Protein AF-A0A498NES7-F1 (afdb_monomer_lite)

pLDDT: mean 73.29, std 22.94, range [28.0, 98.56]

Organism: Labeo rohita (NCBI:txid84645)

Structure (mmCIF, N/CA/C/O backbone):
data_AF-A0A498NES7-F1
#
_entry.id   AF-A0A498NES7-F1
#
loop_
_atom_site.group_PDB
_atom_site.id
_atom_site.type_symbol
_atom_site.label_atom_id
_atom_site.label_alt_id
_atom_site.label_comp_id
_atom_site.label_asym_id
_atom_site.label_entity_id
_atom_site.label_seq_id
_atom_site.pdbx_PDB_ins_code
_atom_site.Cartn_x
_atom_site.Cartn_y
_atom_site.Cartn_z
_atom_site.occupancy
_atom_site.B_iso_or_equiv
_atom_site.auth_seq_id
_atom_site.auth_comp_id
_atom_site.auth_asym_id
_atom_site.auth_atom_id
_atom_site.pdbx_PDB_model_num
ATOM 1 N N . MET A 1 1 ? -24.702 0.382 1.487 1.00 32.00 1 MET A N 1
ATOM 2 C CA . MET A 1 1 ? -23.897 0.012 2.679 1.00 32.00 1 MET A CA 1
ATOM 3 C C . MET A 1 1 ? -24.459 -1.210 3.419 1.00 32.00 1 MET A C 1
ATOM 5 O O . MET A 1 1 ? -23.684 -2.108 3.717 1.00 32.00 1 MET A O 1
ATOM 9 N N . PHE A 1 2 ? -25.780 -1.320 3.630 1.00 28.91 2 PHE A N 1
ATOM 10 C CA . PHE A 1 2 ? -26.424 -2.508 4.233 1.00 28.91 2 PHE A CA 1
ATOM 11 C C . PHE A 1 2 ? -26.312 -3.808 3.406 1.00 28.91 2 PHE A C 1
ATOM 13 O O . PHE A 1 2 ? -26.322 -4.909 3.952 1.00 28.91 2 PHE A O 1
ATOM 20 N N . THR A 1 3 ? -26.137 -3.694 2.090 1.00 32.78 3 THR A N 1
ATOM 21 C CA . THR A 1 3 ? -26.134 -4.820 1.140 1.00 32.78 3 THR A CA 1
ATOM 22 C C . THR A 1 3 ? -24.869 -5.685 1.194 1.00 32.78 3 THR A C 1
ATOM 24 O O . THR A 1 3 ? -24.920 -6.885 0.928 1.00 32.78 3 THR A O 1
ATOM 27 N N . GLY A 1 4 ? -23.734 -5.117 1.614 1.00 37.03 4 GLY A N 1
ATOM 28 C CA . GLY A 1 4 ? -22.455 -5.831 1.667 1.00 37.03 4 GLY A CA 1
ATOM 29 C C . GLY A 1 4 ? -22.363 -6.893 2.768 1.00 37.03 4 GLY A C 1
ATOM 30 O O . GLY A 1 4 ? -21.547 -7.801 2.656 1.00 37.03 4 GLY A O 1
ATOM 31 N N . ILE A 1 5 ? -23.194 -6.805 3.813 1.00 41.31 5 ILE A N 1
ATOM 32 C CA . ILE A 1 5 ? -23.086 -7.667 5.003 1.00 41.31 5 ILE A CA 1
ATOM 33 C C . ILE A 1 5 ? -24.005 -8.899 4.915 1.00 41.31 5 ILE A C 1
ATOM 35 O O . ILE A 1 5 ? -23.707 -9.938 5.504 1.00 41.31 5 ILE A O 1
ATOM 39 N N . VAL A 1 6 ? -25.107 -8.823 4.160 1.00 36.66 6 VAL A N 1
ATOM 40 C CA . VAL A 1 6 ? -26.089 -9.922 4.076 1.00 36.66 6 VAL A CA 1
ATOM 41 C C . VAL A 1 6 ? -25.830 -10.842 2.877 1.00 36.66 6 VAL A C 1
ATOM 43 O O . VAL A 1 6 ? -26.017 -12.055 2.984 1.00 36.66 6 VAL A O 1
ATOM 46 N N . GLN A 1 7 ? -25.338 -10.301 1.757 1.00 40.88 7 GLN A N 1
ATOM 47 C CA . GLN A 1 7 ? -25.272 -11.038 0.485 1.00 40.88 7 GLN A CA 1
ATOM 48 C C . GLN A 1 7 ? -23.860 -11.394 0.012 1.00 40.88 7 GLN A C 1
ATOM 50 O O . GLN A 1 7 ? -23.705 -12.146 -0.949 1.00 40.88 7 GLN A O 1
ATOM 55 N N . ASN A 1 8 ? -22.816 -10.909 0.687 1.00 37.78 8 ASN A N 1
ATOM 56 C CA . ASN A 1 8 ? -21.448 -11.145 0.247 1.00 37.78 8 ASN A CA 1
ATOM 57 C C . ASN A 1 8 ? -20.869 -12.417 0.885 1.00 37.78 8 ASN A C 1
ATOM 59 O O . ASN A 1 8 ? -20.613 -12.476 2.085 1.00 37.78 8 ASN A O 1
ATOM 63 N N . THR A 1 9 ? -20.620 -13.446 0.074 1.00 40.38 9 THR A N 1
ATOM 64 C CA . THR A 1 9 ? -19.974 -14.706 0.488 1.00 40.38 9 THR A CA 1
ATOM 65 C C . THR A 1 9 ? -18.507 -14.541 0.908 1.00 40.38 9 THR A C 1
ATOM 67 O O . THR A 1 9 ? -17.928 -15.492 1.424 1.00 40.38 9 THR A O 1
ATOM 70 N N . ASN A 1 10 ? -17.920 -13.348 0.741 1.00 39.06 10 ASN A N 1
ATOM 71 C CA . ASN A 1 10 ? -16.512 -13.061 1.035 1.00 39.06 10 ASN A CA 1
ATOM 72 C C . ASN A 1 10 ? -16.279 -12.014 2.144 1.00 39.06 10 ASN A C 1
ATOM 74 O O . ASN A 1 10 ? -15.163 -11.522 2.278 1.00 39.06 10 ASN A O 1
ATOM 78 N N . ILE A 1 11 ? -17.284 -11.681 2.965 1.00 40.97 11 ILE A N 1
ATOM 79 C CA . ILE A 1 11 ? -17.125 -10.754 4.102 1.00 40.97 11 ILE A CA 1
ATOM 80 C C . ILE A 1 11 ? -17.651 -11.423 5.377 1.00 40.97 11 ILE A C 1
ATOM 82 O O . ILE A 1 11 ? -18.822 -11.311 5.715 1.00 40.97 11 ILE A O 1
ATOM 86 N N . GLY A 1 12 ? -16.775 -12.122 6.103 1.00 53.09 12 GLY A N 1
ATOM 87 C CA . GLY A 1 12 ? -17.053 -12.592 7.466 1.00 53.09 12 GLY A CA 1
ATOM 88 C C . GLY A 1 12 ? -18.311 -13.464 7.655 1.00 53.09 12 GLY A C 1
ATOM 89 O O . GLY A 1 12 ? -18.882 -14.023 6.724 1.00 53.09 12 GLY A O 1
ATOM 90 N N . LYS A 1 13 ? -18.706 -13.655 8.920 1.00 50.78 13 LYS A N 1
ATOM 91 C CA . LYS A 1 13 ? -19.869 -14.469 9.311 1.00 50.78 13 LYS A CA 1
ATOM 92 C C . LYS A 1 13 ? -21.159 -13.701 8.983 1.00 50.78 13 LYS A C 1
ATOM 94 O O . LYS A 1 13 ? -21.309 -12.580 9.460 1.00 50.78 13 LYS A O 1
ATOM 99 N N . LYS A 1 14 ? -22.084 -14.315 8.230 1.00 59.56 14 LYS A N 1
ATOM 100 C CA . LYS A 1 14 ? -23.408 -13.743 7.907 1.00 59.56 14 LYS A CA 1
ATOM 101 C C . LYS A 1 14 ? -24.109 -13.235 9.176 1.00 59.56 14 LYS A C 1
ATOM 103 O O . LYS A 1 14 ? -24.162 -13.957 10.175 1.00 59.56 14 LYS A O 1
ATOM 108 N N . MET A 1 15 ? -24.631 -12.009 9.122 1.00 70.81 15 MET A N 1
ATOM 109 C CA . MET A 1 15 ? -25.413 -11.397 10.203 1.00 70.81 15 MET A CA 1
ATOM 110 C C . MET A 1 15 ? -26.683 -12.218 10.460 1.00 70.81 15 MET A C 1
ATOM 112 O O . MET A 1 15 ? -27.320 -12.648 9.504 1.00 70.81 15 MET A O 1
ATOM 116 N N . SER A 1 16 ? -27.051 -12.455 11.723 1.00 81.19 16 SER A N 1
ATOM 117 C CA . SER A 1 16 ? -28.321 -13.113 12.069 1.00 81.19 16 SER A CA 1
ATOM 118 C C . SER A 1 16 ? -29.498 -12.130 12.057 1.00 81.19 16 SER A C 1
ATOM 120 O O . SER A 1 16 ? -29.305 -10.928 12.218 1.00 81.19 16 SER A O 1
ATOM 122 N N . CYS A 1 17 ? -30.734 -12.631 11.952 1.00 80.81 17 CYS A N 1
ATOM 123 C CA . CYS A 1 17 ? -31.939 -11.791 12.011 1.00 80.81 17 CYS A CA 1
ATOM 124 C C . CYS A 1 17 ? -32.012 -10.968 13.308 1.00 80.81 17 CYS A C 1
ATOM 126 O O . CYS A 1 17 ? -32.397 -9.804 13.293 1.00 80.81 17 CYS A O 1
ATOM 128 N N . GLN A 1 18 ? -31.594 -11.558 14.432 1.00 79.81 18 GLN A N 1
ATOM 129 C CA . GLN A 1 18 ? -31.559 -10.875 15.726 1.00 79.81 18 GLN A CA 1
ATOM 130 C C . GLN A 1 18 ? -30.560 -9.709 15.723 1.00 79.81 18 GLN A C 1
ATOM 132 O O . GLN A 1 18 ? -30.844 -8.643 16.259 1.00 79.81 18 GLN A O 1
ATOM 137 N N . GLN A 1 19 ? -29.394 -9.910 15.101 1.00 77.44 19 GLN A N 1
ATOM 138 C CA . GLN A 1 19 ? -28.386 -8.863 14.940 1.00 77.44 19 GLN A CA 1
A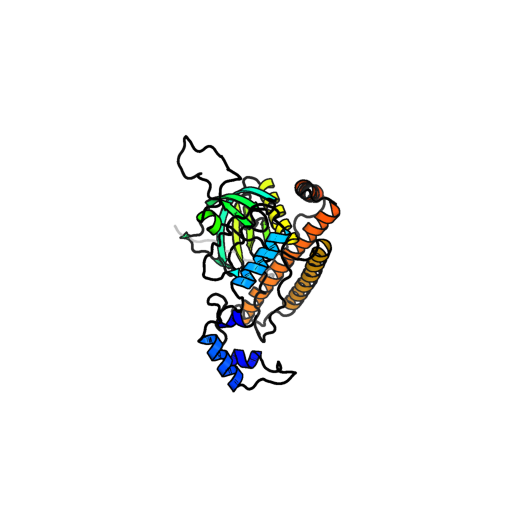TOM 139 C C . GLN A 1 19 ? -28.865 -7.774 13.981 1.00 77.44 19 GLN A C 1
ATOM 141 O O . GLN A 1 19 ? -28.614 -6.605 14.234 1.00 77.44 19 GLN A O 1
ATOM 146 N N . PHE A 1 20 ? -29.580 -8.143 12.917 1.00 81.81 20 PHE A N 1
ATOM 147 C CA . PHE A 1 20 ? -30.173 -7.192 11.980 1.00 81.81 20 PHE A CA 1
ATOM 148 C C . PHE A 1 20 ? -31.170 -6.258 12.668 1.00 81.81 20 PHE A C 1
ATOM 150 O O . PHE A 1 20 ? -31.085 -5.051 12.482 1.00 81.81 20 PHE A O 1
ATOM 157 N N . ILE A 1 21 ? -32.047 -6.808 13.513 1.00 82.81 21 ILE A N 1
ATOM 158 C CA . ILE A 1 21 ? -33.010 -6.025 14.294 1.00 82.81 21 ILE A CA 1
ATOM 159 C C . ILE A 1 21 ? -32.284 -5.097 15.269 1.00 82.81 21 ILE A C 1
ATOM 161 O O . ILE A 1 21 ? -32.486 -3.895 15.213 1.00 82.81 21 ILE A O 1
ATOM 165 N N . SER A 1 22 ? -31.374 -5.639 16.084 1.00 81.19 22 SER A N 1
ATOM 166 C CA . SER A 1 22 ? -30.661 -4.847 17.097 1.00 81.19 22 SER A CA 1
ATOM 167 C C . SER A 1 22 ? -29.757 -3.759 16.502 1.00 81.19 22 SER A C 1
ATOM 169 O O . SER A 1 22 ? -29.475 -2.756 17.149 1.00 81.19 22 SER A O 1
ATOM 171 N N . ASN A 1 23 ? -29.291 -3.931 15.262 1.00 76.75 23 ASN A N 1
ATOM 172 C CA . ASN A 1 23 ? -28.532 -2.899 14.557 1.00 76.75 23 ASN A CA 1
ATOM 173 C C . ASN A 1 23 ? -29.393 -1.708 14.115 1.00 76.75 23 ASN A C 1
ATOM 175 O O . ASN A 1 23 ? -28.822 -0.685 13.747 1.00 76.75 23 ASN A O 1
ATOM 179 N N . LEU A 1 24 ? -30.719 -1.860 14.104 1.00 81.06 24 LEU A N 1
ATOM 180 C CA . LEU A 1 24 ? -31.686 -0.857 13.660 1.00 81.06 24 LEU A CA 1
ATOM 181 C C . LEU A 1 24 ? -32.480 -0.234 14.817 1.00 81.06 24 LEU A C 1
ATOM 183 O O . LEU A 1 24 ? -33.375 0.575 14.567 1.00 81.06 24 LEU A O 1
ATOM 187 N N . ASP A 1 25 ? -32.137 -0.579 16.060 1.00 80.62 25 ASP A N 1
ATOM 188 C CA . ASP A 1 25 ? -32.714 0.037 17.253 1.00 80.62 25 ASP A CA 1
ATOM 189 C C . ASP A 1 25 ? -32.397 1.547 17.265 1.00 80.62 25 ASP A C 1
ATOM 191 O O . ASP A 1 25 ? -31.275 1.969 16.971 1.00 80.62 25 ASP A O 1
ATOM 195 N N . GLY A 1 26 ? -33.397 2.374 17.568 1.00 75.88 26 GLY A N 1
ATOM 196 C CA . GLY A 1 26 ? -33.284 3.836 17.638 1.00 75.88 26 GLY A CA 1
ATOM 197 C C . GLY A 1 26 ? -33.067 4.568 16.304 1.00 75.88 26 GLY A C 1
ATOM 198 O O . GLY A 1 26 ? -32.982 5.797 16.303 1.00 75.88 26 GLY A O 1
ATOM 199 N N . LEU A 1 27 ? -32.986 3.860 15.170 1.00 80.75 27 LEU A N 1
ATOM 200 C CA . LEU A 1 27 ? -32.722 4.451 13.848 1.00 80.75 27 LEU A CA 1
ATOM 201 C C . LEU A 1 27 ? -33.983 4.927 13.101 1.00 80.75 27 LEU A C 1
ATOM 203 O O . LEU A 1 27 ? -33.882 5.343 11.949 1.00 80.75 27 LEU A O 1
ATOM 207 N N . ASN A 1 28 ? -35.153 4.896 13.742 1.00 81.50 28 ASN A N 1
ATOM 208 C CA . ASN A 1 28 ? -36.408 5.439 13.217 1.00 81.50 28 ASN A CA 1
ATOM 209 C C . ASN A 1 28 ? -36.768 6.741 13.952 1.00 81.50 28 ASN A C 1
ATOM 211 O O . ASN A 1 28 ? -37.614 6.732 14.846 1.00 81.50 28 ASN A O 1
ATOM 215 N N . ASP A 1 29 ? -36.060 7.835 13.651 1.00 79.88 29 ASP A N 1
ATOM 216 C CA . ASP A 1 29 ? -36.225 9.140 14.318 1.00 79.88 29 ASP A CA 1
ATOM 217 C C . ASP A 1 29 ? -36.148 9.053 15.857 1.00 79.88 29 ASP A C 1
ATOM 219 O O . ASP A 1 29 ? -36.949 9.634 16.592 1.00 79.88 29 ASP A O 1
ATOM 223 N N . GLY A 1 30 ? -35.190 8.266 16.360 1.00 74.56 30 GLY A N 1
ATOM 224 C CA . GLY A 1 30 ? -35.005 8.018 17.792 1.00 74.56 30 GLY A CA 1
ATOM 225 C C . GLY A 1 30 ? -35.904 6.922 18.378 1.00 74.56 30 GLY A C 1
ATOM 226 O O . GLY A 1 30 ? -35.864 6.692 19.585 1.00 74.56 30 GLY A O 1
ATOM 227 N N . LYS A 1 31 ? -36.700 6.232 17.551 1.00 77.88 31 LYS A N 1
ATOM 228 C CA . LYS A 1 31 ? -37.513 5.057 17.916 1.00 77.88 31 LYS A CA 1
ATOM 229 C C . LYS A 1 31 ? -37.028 3.800 17.187 1.00 77.88 31 LYS A C 1
ATOM 231 O O . LYS A 1 31 ? -36.180 3.864 16.298 1.00 77.88 31 LYS A O 1
ATOM 236 N N . ASP A 1 32 ? -37.610 2.656 17.537 1.00 85.69 32 ASP A N 1
ATOM 237 C CA . ASP A 1 32 ? -37.355 1.379 16.867 1.00 85.69 32 ASP A CA 1
ATOM 238 C C . ASP A 1 32 ? -38.309 1.165 15.683 1.00 85.69 32 ASP A C 1
ATOM 240 O O . ASP A 1 32 ? -39.476 1.575 15.706 1.00 85.69 32 ASP A O 1
ATOM 244 N N . PHE A 1 33 ? -37.838 0.465 14.651 1.00 87.19 33 PHE A N 1
ATOM 245 C CA . PHE A 1 33 ? -38.715 -0.072 13.610 1.00 87.19 33 PHE A CA 1
ATOM 246 C C . PHE A 1 33 ? -39.485 -1.306 14.123 1.00 87.19 33 PHE A C 1
ATOM 248 O O . PHE A 1 33 ? -38.973 -2.057 14.961 1.00 87.19 33 PHE A O 1
ATOM 255 N N . PRO A 1 34 ? -40.690 -1.600 13.595 1.00 90.31 34 PRO A N 1
ATOM 256 C CA . PRO A 1 34 ? -41.424 -2.810 13.956 1.00 90.31 34 PRO A CA 1
ATOM 257 C C . PRO A 1 34 ? -40.605 -4.080 13.682 1.00 90.31 34 PRO A C 1
ATOM 259 O O . PRO A 1 34 ? -40.194 -4.343 12.550 1.00 90.31 34 PRO A O 1
ATOM 262 N N . LYS A 1 35 ? -40.400 -4.912 14.711 1.00 86.69 35 LYS A N 1
ATOM 263 C CA . LYS A 1 35 ? -39.557 -6.121 14.618 1.00 86.69 35 LYS A CA 1
ATOM 264 C C . LYS A 1 35 ? -40.017 -7.088 13.528 1.00 86.69 35 LYS A C 1
ATOM 266 O O . LYS A 1 35 ? -39.180 -7.701 12.874 1.00 86.69 35 LYS A O 1
ATOM 271 N N . GLU A 1 36 ? -41.324 -7.207 13.311 1.00 86.31 36 GLU A N 1
ATOM 272 C CA . GLU A 1 36 ? -41.876 -8.071 12.263 1.00 86.31 36 GLU A CA 1
ATOM 273 C C . GLU A 1 36 ? -41.548 -7.557 10.855 1.00 86.31 36 GLU A C 1
ATOM 275 O O . GLU A 1 36 ? -41.149 -8.346 10.001 1.00 86.31 36 GLU A O 1
ATOM 280 N N . LEU A 1 37 ? -41.576 -6.237 10.634 1.00 87.81 37 LEU A N 1
ATOM 281 C CA . LEU A 1 37 ? -41.145 -5.632 9.369 1.00 87.81 37 LEU A CA 1
ATOM 282 C C . LEU A 1 37 ? -39.659 -5.913 9.104 1.00 87.81 37 LEU A C 1
ATOM 284 O O . LEU A 1 37 ? -39.282 -6.325 8.008 1.00 87.81 37 LEU A O 1
ATOM 288 N N . LEU A 1 38 ? -38.816 -5.761 10.128 1.00 87.38 38 LEU A N 1
ATOM 289 C CA . LEU A 1 38 ? -37.384 -6.039 10.018 1.00 87.38 38 LEU A CA 1
ATOM 290 C C . LEU A 1 38 ? -37.085 -7.524 9.756 1.00 87.38 38 LEU A C 1
ATOM 292 O O . LEU A 1 38 ? -36.161 -7.833 9.005 1.00 87.38 38 LEU A O 1
ATOM 296 N N . LYS A 1 39 ? -37.865 -8.456 10.323 1.00 86.50 39 LYS A N 1
ATOM 297 C CA . LYS A 1 39 ? -37.751 -9.898 10.030 1.00 86.50 39 LYS A CA 1
ATOM 298 C C . LYS A 1 39 ? -38.118 -10.214 8.584 1.00 86.50 39 LYS A C 1
ATOM 300 O O . LYS A 1 39 ? -37.409 -10.986 7.936 1.00 86.50 39 LYS A O 1
ATOM 305 N N . VAL A 1 40 ? -39.208 -9.632 8.081 1.00 86.75 40 VAL A N 1
ATOM 306 C CA . VAL A 1 40 ? -39.638 -9.794 6.683 1.00 86.75 40 VAL A CA 1
ATOM 307 C C . VAL A 1 40 ? -38.560 -9.260 5.742 1.00 86.75 40 VAL A C 1
ATOM 309 O O . VAL A 1 40 ? -38.140 -9.970 4.827 1.00 86.75 40 VAL A O 1
ATOM 312 N N . LEU A 1 41 ? -38.028 -8.068 6.020 1.00 84.12 41 LEU A N 1
ATOM 313 C CA . LEU A 1 41 ? -36.959 -7.460 5.232 1.00 84.12 41 LEU A CA 1
ATOM 314 C C . LEU A 1 41 ? -35.671 -8.297 5.266 1.00 84.12 41 LEU A C 1
ATOM 316 O O . LEU A 1 41 ? -35.093 -8.584 4.221 1.00 84.12 41 LEU A O 1
ATOM 320 N N . TYR A 1 42 ? -35.247 -8.759 6.445 1.00 83.19 42 TYR A N 1
ATOM 321 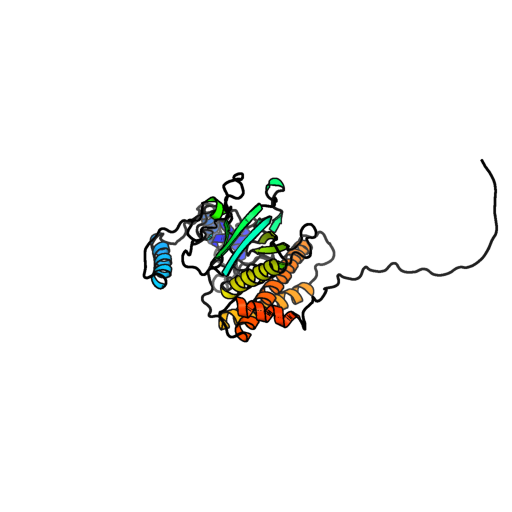C CA . TYR A 1 42 ? -34.078 -9.629 6.591 1.00 83.19 42 TYR A CA 1
ATOM 322 C C . TYR A 1 42 ? -34.214 -10.923 5.779 1.00 83.19 42 TYR A C 1
ATOM 324 O O . TYR A 1 42 ? -33.274 -11.319 5.090 1.00 83.19 42 TYR A O 1
ATOM 332 N N . ASN A 1 43 ? -35.373 -11.586 5.847 1.00 83.38 43 ASN A N 1
ATOM 333 C CA . ASN A 1 43 ? -35.610 -12.819 5.098 1.00 83.38 43 ASN A CA 1
ATOM 334 C C . ASN A 1 43 ? -35.687 -12.567 3.589 1.00 83.38 43 ASN A C 1
ATOM 336 O O . ASN A 1 43 ? -35.148 -13.372 2.834 1.00 83.38 43 ASN A O 1
ATOM 340 N N . SER A 1 44 ? -36.262 -11.440 3.163 1.00 82.31 44 SER A N 1
ATOM 341 C CA . SER A 1 44 ? -36.294 -11.036 1.751 1.00 82.31 44 SER A CA 1
ATOM 342 C C . SER A 1 44 ? -34.873 -10.842 1.216 1.00 82.31 44 SER A C 1
ATOM 344 O O . SER A 1 44 ? -34.479 -11.509 0.271 1.00 82.31 44 SER A O 1
ATOM 346 N N . ILE A 1 45 ? -34.029 -10.069 1.912 1.00 79.19 45 ILE A N 1
ATOM 347 C CA . ILE A 1 45 ? -32.621 -9.848 1.523 1.00 79.19 45 ILE A CA 1
ATOM 348 C C . ILE A 1 45 ? -31.794 -11.148 1.586 1.00 79.19 45 ILE A C 1
ATOM 350 O O . ILE A 1 45 ? -30.830 -11.326 0.838 1.00 79.19 45 ILE A O 1
ATOM 354 N N . LYS A 1 46 ? -32.116 -12.059 2.510 1.00 76.19 46 LYS A N 1
ATOM 355 C CA . LYS A 1 46 ? -31.412 -13.340 2.660 1.00 76.19 46 LYS A CA 1
ATOM 356 C C . LYS A 1 46 ? -31.752 -14.326 1.539 1.00 76.19 46 LYS A C 1
ATOM 358 O O . LYS A 1 46 ? -30.866 -15.081 1.133 1.00 76.19 46 LYS A O 1
ATOM 363 N N . ASN A 1 47 ? -33.012 -14.365 1.116 1.00 75.25 47 ASN A N 1
ATOM 364 C CA . ASN A 1 47 ? -33.535 -15.373 0.194 1.00 75.25 47 ASN A CA 1
ATOM 365 C C . ASN A 1 47 ? -33.507 -14.896 -1.262 1.00 75.25 47 ASN A C 1
ATOM 367 O O . ASN A 1 47 ? -33.230 -15.694 -2.152 1.00 75.25 47 ASN A O 1
ATOM 371 N N . GLU A 1 48 ? -33.712 -13.603 -1.493 1.00 71.00 48 GLU A N 1
ATOM 372 C CA . GLU A 1 48 ? -33.633 -12.972 -2.805 1.00 71.00 48 GLU A CA 1
ATOM 373 C C . GLU A 1 48 ? -32.340 -12.165 -2.887 1.00 71.00 48 GLU A C 1
ATOM 375 O O . GLU A 1 48 ? -32.092 -11.243 -2.103 1.00 71.00 48 GLU A O 1
ATOM 380 N N . LYS A 1 49 ? -31.465 -12.536 -3.831 1.00 58.72 49 LYS A N 1
ATOM 381 C CA . LYS A 1 49 ? -30.299 -11.706 -4.139 1.00 58.72 49 LYS A CA 1
ATOM 382 C C . LYS A 1 49 ? -30.821 -10.370 -4.644 1.00 58.72 49 LYS A C 1
ATOM 384 O O . LYS A 1 49 ? -31.615 -10.343 -5.575 1.00 58.72 49 LYS A O 1
ATOM 389 N N . LEU A 1 50 ? -30.367 -9.284 -4.027 1.00 59.94 50 LEU A N 1
ATOM 390 C CA . LEU A 1 50 ? -30.731 -7.958 -4.484 1.00 59.94 50 LEU A CA 1
ATOM 391 C C . LEU A 1 50 ? -30.003 -7.771 -5.804 1.00 59.94 50 LEU A C 1
ATOM 393 O O . LEU A 1 50 ? -28.771 -7.829 -5.860 1.00 59.94 50 LEU A O 1
ATOM 397 N N . GLU A 1 51 ? -30.775 -7.602 -6.863 1.00 49.41 51 GLU A N 1
ATOM 398 C CA . GLU A 1 51 ? -30.231 -7.126 -8.117 1.00 49.41 51 GLU A CA 1
ATOM 399 C C . GLU A 1 51 ? -29.755 -5.690 -7.895 1.00 49.41 51 GLU A C 1
ATOM 401 O O . GLU A 1 51 ? -30.374 -4.902 -7.174 1.00 49.41 51 GLU A O 1
ATOM 406 N N . TRP A 1 52 ? -28.571 -5.373 -8.411 1.00 56.06 52 TRP A N 1
ATOM 407 C CA . TRP A 1 52 ? -28.014 -4.041 -8.246 1.00 56.06 52 TRP A CA 1
ATOM 408 C C . TRP A 1 52 ? -28.941 -3.046 -8.942 1.00 56.06 52 TRP A C 1
ATOM 410 O O . TRP A 1 52 ? -29.189 -3.185 -10.133 1.00 56.06 52 TRP A O 1
ATOM 420 N N . ALA A 1 53 ? -29.426 -2.046 -8.203 1.00 43.53 53 ALA A N 1
ATOM 421 C CA . ALA A 1 53 ? -30.252 -0.958 -8.725 1.00 43.53 53 ALA A CA 1
ATOM 422 C C . ALA A 1 53 ? -29.410 0.034 -9.542 1.00 43.53 53 ALA A C 1
ATOM 424 O O . ALA A 1 53 ? -29.337 1.217 -9.228 1.00 43.53 53 ALA A O 1
ATOM 425 N N . ILE A 1 54 ? -28.691 -0.474 -10.534 1.00 42.59 54 ILE A N 1
ATOM 426 C CA . ILE A 1 54 ? -28.079 0.347 -11.559 1.00 42.59 54 ILE A CA 1
ATOM 427 C C . ILE A 1 54 ? -28.623 -0.218 -12.855 1.00 42.59 54 ILE A C 1
ATOM 429 O O . ILE A 1 54 ? -28.292 -1.354 -13.204 1.00 42.59 54 ILE A O 1
ATOM 433 N N . GLU A 1 55 ? -29.483 0.543 -13.534 1.00 46.25 55 GLU A N 1
ATOM 434 C CA . GLU A 1 55 ? -29.788 0.238 -14.925 1.00 46.25 55 GLU A CA 1
ATOM 435 C C . GLU A 1 55 ? -28.446 0.098 -15.636 1.00 46.25 55 GLU A C 1
ATOM 437 O O . GLU A 1 55 ? -27.575 0.969 -15.555 1.00 46.25 55 GLU A O 1
ATOM 442 N N . GLU A 1 56 ? -28.225 -1.051 -16.267 1.00 50.78 56 GLU A N 1
ATOM 443 C CA . GLU A 1 56 ? -26.961 -1.341 -16.936 1.00 50.78 56 GLU A CA 1
ATOM 444 C C . GLU A 1 56 ? -26.634 -0.251 -17.980 1.00 50.78 56 GLU A C 1
ATOM 446 O O . GLU A 1 56 ? -25.463 0.025 -18.247 1.00 50.78 56 GLU A O 1
ATOM 451 N N . GLU A 1 57 ? -27.676 0.411 -18.496 1.00 46.16 57 GLU A N 1
ATOM 452 C CA . GLU A 1 57 ? -27.662 1.620 -19.319 1.00 46.16 57 GLU A CA 1
ATOM 453 C C . GLU A 1 57 ? -27.099 2.850 -18.590 1.00 46.16 57 GLU A C 1
ATOM 455 O O . GLU A 1 57 ? -26.250 3.531 -19.147 1.00 46.16 57 GLU A O 1
ATOM 460 N N . GLU A 1 58 ? -27.507 3.126 -17.350 1.00 50.34 58 GLU A N 1
ATOM 461 C CA . GLU A 1 58 ? -27.116 4.309 -16.566 1.00 50.34 58 GLU A CA 1
ATOM 462 C C . GLU A 1 58 ? -25.700 4.157 -15.971 1.00 50.34 58 GLU A C 1
ATOM 464 O O . GLU A 1 58 ? -24.936 5.122 -15.878 1.00 50.34 58 GLU A O 1
ATOM 469 N N . LEU A 1 59 ? -25.270 2.919 -15.674 1.00 51.31 59 LEU A N 1
ATOM 470 C CA . LEU A 1 59 ? -23.863 2.613 -15.374 1.00 51.31 59 LEU A CA 1
ATOM 471 C C . LEU A 1 59 ? -22.984 2.758 -16.613 1.00 51.31 59 LEU A C 1
ATOM 473 O O . LEU A 1 59 ? -21.862 3.251 -16.519 1.00 51.31 59 LEU A O 1
ATOM 477 N N . ARG A 1 60 ? -23.470 2.296 -17.773 1.00 50.97 60 ARG A N 1
ATOM 478 C CA . ARG A 1 60 ? -22.788 2.532 -19.046 1.00 50.97 60 ARG A CA 1
ATOM 479 C C . ARG A 1 60 ? -22.709 4.027 -19.296 1.00 50.97 60 ARG A C 1
ATOM 481 O O . ARG A 1 60 ? -21.610 4.484 -19.522 1.00 50.97 60 ARG A O 1
ATOM 488 N N . LYS A 1 61 ? -23.795 4.782 -19.140 1.00 46.25 61 LYS A N 1
ATOM 489 C CA . LYS A 1 61 ? -23.837 6.234 -19.345 1.00 46.25 61 LYS A CA 1
ATOM 490 C C . LYS A 1 61 ? -22.906 6.989 -18.407 1.00 46.25 61 LYS A C 1
ATOM 492 O O . LYS A 1 61 ? -22.097 7.752 -18.892 1.00 46.25 61 LYS A O 1
ATOM 497 N N . SER A 1 62 ? -22.920 6.701 -17.107 1.00 45.56 62 SER A N 1
ATOM 498 C CA . SER A 1 62 ? -22.015 7.355 -16.148 1.00 45.56 62 SER A CA 1
ATOM 499 C C . SER A 1 62 ? -20.545 6.977 -16.353 1.00 45.56 62 SER A C 1
ATOM 501 O O . SER A 1 62 ? -19.670 7.812 -16.150 1.00 45.56 62 SER A O 1
ATOM 503 N N . LEU A 1 63 ? -20.244 5.745 -16.786 1.00 42.53 63 LEU A N 1
ATOM 504 C CA . LEU A 1 63 ? -18.887 5.342 -17.176 1.00 42.53 63 LEU A CA 1
ATOM 505 C C . LEU A 1 63 ? -18.481 5.890 -18.552 1.00 42.53 63 LEU A C 1
ATOM 507 O O . LEU A 1 63 ? -17.298 6.138 -18.752 1.00 42.53 63 LEU A O 1
ATOM 511 N N . SER A 1 64 ? -19.426 6.067 -19.478 1.00 43.22 64 SER A N 1
ATOM 512 C CA . SER A 1 64 ? -19.229 6.685 -20.791 1.00 43.22 64 SER A CA 1
ATOM 513 C C . SER A 1 64 ? -19.015 8.187 -20.652 1.00 43.22 64 SER A C 1
ATOM 515 O O . SER A 1 64 ? -18.050 8.679 -21.205 1.00 43.22 64 SER A O 1
ATOM 517 N N . GLU A 1 65 ? -19.809 8.896 -19.848 1.00 44.06 65 GLU A N 1
ATOM 518 C CA . GLU A 1 65 ? -19.667 10.333 -19.559 1.00 44.06 65 GLU A CA 1
ATOM 519 C C . GLU A 1 65 ? -18.335 10.626 -18.846 1.00 44.06 65 GLU A C 1
ATOM 521 O O . GLU A 1 65 ? -17.625 11.553 -19.223 1.00 44.06 65 GLU A O 1
ATOM 526 N N . LEU A 1 66 ? -17.909 9.766 -17.906 1.00 41.88 66 LEU A N 1
ATOM 527 C CA . LEU A 1 66 ? -16.568 9.831 -17.294 1.00 41.88 66 LEU A CA 1
ATOM 528 C C . LEU A 1 66 ? -15.416 9.565 -18.284 1.00 41.88 66 LEU A C 1
ATOM 530 O O . LEU A 1 66 ? -14.272 9.915 -17.991 1.00 41.88 66 LEU A O 1
ATOM 534 N N . VAL A 1 67 ? -15.687 8.910 -19.417 1.00 41.44 67 VAL A N 1
ATOM 535 C CA . VAL A 1 67 ? -14.715 8.626 -20.487 1.00 41.44 67 VAL A CA 1
ATOM 536 C C . VAL A 1 67 ? -14.768 9.697 -21.584 1.00 41.44 67 VAL A C 1
ATOM 538 O O . VAL A 1 67 ? -13.721 10.044 -22.129 1.00 41.44 67 VAL A O 1
ATOM 541 N N . GLU A 1 68 ? -15.942 10.256 -21.873 1.00 36.97 68 GLU A N 1
ATOM 542 C CA . GLU A 1 68 ? -16.173 11.311 -22.864 1.00 36.97 68 GLU A CA 1
ATOM 543 C C . GLU A 1 68 ? -15.547 12.640 -22.424 1.00 36.97 68 GLU A C 1
ATOM 545 O O . GLU A 1 68 ? -14.925 13.301 -23.250 1.00 36.97 68 GLU A O 1
ATOM 550 N N . GLU A 1 69 ? -15.538 12.969 -21.126 1.00 37.66 69 GLU A N 1
ATOM 551 C CA . GLU A 1 69 ? -14.794 14.137 -20.616 1.00 37.66 69 GLU A CA 1
ATOM 552 C C . GLU A 1 69 ? -13.258 14.014 -20.752 1.00 37.66 69 GLU A C 1
ATOM 554 O O . GLU A 1 69 ? -12.546 15.005 -20.596 1.00 37.66 69 GLU A O 1
ATOM 559 N N . GLN A 1 70 ? -12.713 12.825 -21.051 1.00 41.94 70 GLN A N 1
ATOM 560 C CA . GLN A 1 70 ? -11.262 12.595 -21.170 1.00 41.94 70 GLN A CA 1
ATOM 561 C C . GLN A 1 70 ? -10.798 12.067 -22.534 1.00 41.94 70 GLN A C 1
ATOM 563 O O . GLN A 1 70 ? -9.594 11.878 -22.724 1.00 41.94 70 GLN A O 1
ATOM 568 N N . CYS A 1 71 ? -11.703 11.822 -23.484 1.00 33.75 71 CYS A N 1
ATOM 569 C CA . CYS A 1 71 ? -11.366 11.206 -24.766 1.00 33.75 71 CYS A CA 1
ATOM 570 C C . CYS A 1 71 ? -12.157 11.814 -25.934 1.00 33.75 71 CYS A C 1
ATOM 572 O O . CYS A 1 71 ? -12.998 11.144 -26.531 1.00 33.75 71 CYS A O 1
ATOM 574 N N . GLU A 1 72 ? -11.791 13.015 -26.385 1.00 29.73 72 GLU A N 1
ATOM 575 C CA . GLU A 1 72 ? -11.936 13.339 -27.810 1.00 29.73 72 GLU A CA 1
ATOM 576 C C . GLU A 1 72 ? -10.869 12.573 -28.614 1.00 29.73 72 GLU A C 1
ATOM 578 O O . GLU A 1 72 ? -9.878 13.149 -29.046 1.00 29.73 72 GLU A O 1
ATOM 583 N N . ALA A 1 73 ? -11.017 11.249 -28.744 1.00 34.34 73 ALA A N 1
ATOM 584 C CA . ALA A 1 73 ? -10.492 10.447 -29.859 1.00 34.34 73 ALA A CA 1
ATOM 585 C C . ALA A 1 73 ? -10.648 8.938 -29.599 1.00 34.34 73 ALA A C 1
ATOM 587 O O . ALA A 1 73 ? -9.963 8.354 -28.764 1.00 34.34 73 ALA A O 1
ATOM 588 N N . GLY A 1 74 ? -11.458 8.288 -30.438 1.00 32.88 74 GLY A N 1
ATOM 589 C CA . GLY A 1 74 ? -11.250 6.894 -30.844 1.00 32.88 74 GLY A CA 1
ATOM 590 C C . GLY A 1 74 ? -11.758 5.817 -29.884 1.00 32.88 74 GLY A C 1
ATOM 591 O O . GLY A 1 74 ? -11.012 5.272 -29.075 1.00 32.88 74 GLY A O 1
ATOM 592 N N . GLY A 1 75 ? -13.019 5.415 -30.060 1.00 40.84 75 GLY A N 1
ATOM 593 C CA . GLY A 1 75 ? -13.640 4.330 -29.302 1.00 40.84 75 GLY A CA 1
ATOM 594 C C . GLY A 1 75 ? -12.952 2.972 -29.482 1.00 40.84 75 GLY A C 1
ATOM 595 O O . GLY A 1 75 ? -12.835 2.472 -30.600 1.00 40.84 75 GLY A O 1
ATOM 596 N N . LYS A 1 76 ? -12.565 2.329 -28.369 1.00 37.09 76 LYS A N 1
ATOM 597 C CA . LYS A 1 76 ? -12.254 0.889 -28.301 1.00 37.09 76 LYS A CA 1
ATOM 598 C C . LYS A 1 76 ? -12.688 0.280 -26.960 1.00 37.09 76 LYS A C 1
ATOM 600 O O . LYS A 1 76 ? -12.656 0.918 -25.915 1.00 37.09 76 LYS A O 1
ATOM 605 N N . ARG A 1 77 ? -13.137 -0.979 -27.047 1.00 36.88 77 ARG A N 1
ATOM 606 C CA . ARG A 1 77 ? -13.855 -1.777 -26.034 1.00 36.88 77 ARG A CA 1
ATOM 607 C C . ARG A 1 77 ? -13.118 -1.925 -24.692 1.00 36.88 77 ARG A C 1
ATOM 609 O O . ARG A 1 77 ? -11.965 -2.342 -24.651 1.00 36.88 77 ARG A O 1
ATOM 616 N N . VAL A 1 78 ? -13.854 -1.721 -23.596 1.00 38.94 78 VAL A N 1
ATOM 617 C CA . VAL A 1 78 ? -13.431 -1.998 -22.211 1.00 38.94 78 VAL A CA 1
ATOM 618 C C . VAL A 1 78 ? -13.480 -3.508 -21.939 1.00 38.94 78 VAL A C 1
ATOM 620 O O . VAL A 1 78 ? -14.558 -4.099 -21.891 1.00 38.94 78 VAL A O 1
ATOM 623 N N . VAL A 1 79 ? -12.325 -4.147 -21.728 1.00 43.41 79 VAL A N 1
ATOM 624 C CA . VAL A 1 79 ? -12.250 -5.558 -21.308 1.00 43.41 79 VAL A CA 1
ATOM 625 C C . VAL A 1 79 ? -12.295 -5.637 -19.779 1.00 43.41 79 VAL A C 1
ATOM 627 O O . VAL A 1 79 ? -11.400 -5.148 -19.092 1.00 43.41 79 VAL A O 1
ATOM 630 N N . ARG A 1 80 ? -13.348 -6.259 -19.234 1.00 45.84 80 ARG A N 1
ATOM 631 C CA . ARG A 1 80 ? -13.533 -6.514 -17.796 1.00 45.84 80 ARG A CA 1
ATOM 632 C C . ARG A 1 80 ? -12.996 -7.913 -17.469 1.00 45.84 80 ARG A C 1
ATOM 634 O O . ARG A 1 80 ? -13.569 -8.894 -17.928 1.00 45.84 80 ARG A O 1
ATOM 641 N N . VAL A 1 81 ? -11.926 -8.031 -16.678 1.00 43.66 81 VAL A N 1
ATOM 642 C CA . VAL A 1 81 ? -11.429 -9.338 -16.190 1.00 43.66 81 VAL A CA 1
ATOM 643 C C . VAL A 1 81 ? -11.556 -9.413 -14.671 1.00 43.66 81 VAL A C 1
ATOM 645 O O . VAL A 1 81 ? -11.121 -8.509 -13.956 1.00 43.66 81 VAL A O 1
ATOM 648 N N . THR A 1 82 ? -12.174 -10.492 -14.185 1.00 44.22 82 THR A N 1
ATOM 649 C CA . THR A 1 82 ? -12.513 -10.723 -12.771 1.00 44.22 82 THR A CA 1
ATOM 650 C C . THR A 1 82 ? -12.058 -12.101 -12.276 1.00 44.22 82 THR A C 1
ATOM 652 O O . THR A 1 82 ? -12.055 -13.055 -13.047 1.00 44.22 82 THR A O 1
ATOM 655 N N . ASP A 1 83 ? -11.806 -12.222 -10.966 1.00 36.38 83 ASP A N 1
ATOM 656 C CA . ASP A 1 83 ? -11.749 -13.481 -10.186 1.00 36.38 83 ASP A CA 1
ATOM 657 C C . ASP A 1 83 ? -13.064 -13.680 -9.384 1.00 36.38 83 ASP A C 1
ATOM 659 O O . ASP A 1 83 ? -13.059 -13.998 -8.196 1.00 36.38 83 ASP A O 1
ATOM 663 N N . GLY A 1 84 ? -14.217 -13.370 -9.997 1.00 41.31 84 GLY A N 1
ATOM 664 C CA . GLY A 1 84 ? -15.544 -13.477 -9.372 1.00 41.31 84 GLY A CA 1
ATOM 665 C C . GLY A 1 84 ? -16.598 -12.534 -9.966 1.00 41.31 84 GLY A C 1
ATOM 666 O O . GLY A 1 84 ? -16.270 -11.518 -10.564 1.00 41.31 84 GLY A O 1
ATOM 667 N N . SER A 1 85 ? -17.881 -12.842 -9.762 1.00 41.81 85 SER A N 1
ATOM 668 C CA . SER A 1 85 ? -19.052 -12.166 -10.356 1.00 41.81 85 SER A CA 1
ATOM 669 C C . SER A 1 85 ? -19.330 -10.730 -9.863 1.00 41.81 85 SER A C 1
ATOM 671 O O . SER A 1 85 ? -20.470 -10.277 -9.928 1.00 41.81 85 SER A O 1
ATOM 673 N N . ASN A 1 86 ? -18.339 -10.020 -9.310 1.00 44.38 86 ASN A N 1
ATOM 674 C CA . ASN A 1 86 ? -18.514 -8.667 -8.778 1.00 44.38 86 ASN A CA 1
ATOM 675 C C . ASN A 1 86 ? -17.922 -7.609 -9.740 1.00 44.38 86 ASN A C 1
ATOM 677 O O . ASN A 1 86 ? -16.694 -7.505 -9.835 1.00 44.38 86 ASN A O 1
ATOM 681 N N . PRO A 1 87 ? -18.758 -6.788 -10.406 1.00 42.56 87 PRO A N 1
ATOM 682 C CA . PRO A 1 87 ? -18.308 -5.781 -11.369 1.00 42.56 87 PRO A CA 1
ATOM 683 C C . PRO A 1 87 ? -17.506 -4.633 -10.734 1.00 42.56 87 PRO A C 1
ATOM 685 O O . PRO A 1 87 ? -16.666 -4.050 -11.411 1.00 42.56 87 PRO A O 1
ATOM 688 N N . PHE A 1 88 ? -17.660 -4.362 -9.430 1.00 41.69 88 PHE A N 1
ATOM 689 C CA . PHE A 1 88 ? -16.869 -3.354 -8.701 1.00 41.69 88 PHE A CA 1
ATOM 690 C C . PHE A 1 88 ? -15.410 -3.784 -8.458 1.00 41.69 88 PHE A C 1
ATOM 692 O O . PHE A 1 88 ? -14.574 -2.979 -8.054 1.00 41.69 88 PHE A O 1
ATOM 699 N N . ILE A 1 89 ? -15.095 -5.064 -8.695 1.00 48.84 89 ILE A N 1
ATOM 700 C CA . ILE A 1 89 ? -13.747 -5.645 -8.594 1.00 48.84 89 ILE A CA 1
ATOM 701 C C . ILE A 1 89 ? -13.100 -5.750 -9.987 1.00 48.84 89 ILE A C 1
ATOM 703 O O . ILE A 1 89 ? -11.936 -6.144 -10.092 1.00 48.84 89 ILE A O 1
ATOM 707 N N . ALA A 1 90 ? -13.797 -5.390 -11.070 1.00 50.16 90 ALA A N 1
ATOM 708 C CA . ALA A 1 90 ? -13.195 -5.346 -12.398 1.00 50.16 90 ALA A CA 1
ATOM 709 C C . ALA A 1 90 ? -12.114 -4.255 -12.448 1.00 50.16 90 ALA A C 1
ATOM 711 O O . ALA A 1 90 ? -12.250 -3.197 -11.840 1.00 50.16 90 ALA A O 1
ATOM 712 N N . ILE A 1 91 ? -10.996 -4.533 -13.118 1.00 56.28 91 ILE A N 1
ATOM 713 C CA . ILE A 1 91 ? -9.949 -3.535 -13.358 1.00 56.28 91 ILE A CA 1
ATOM 714 C C . ILE A 1 91 ? -10.417 -2.667 -14.535 1.00 56.28 91 ILE A C 1
ATOM 716 O O . ILE A 1 91 ? -10.530 -3.205 -15.637 1.00 56.28 91 ILE A O 1
ATOM 720 N N . PRO A 1 92 ? -10.694 -1.363 -14.349 1.00 56.34 92 PRO A N 1
ATOM 721 C CA . PRO A 1 92 ? -10.940 -0.475 -15.475 1.00 56.34 92 PRO A CA 1
ATOM 722 C C . PRO A 1 92 ? -9.618 -0.311 -16.226 1.00 56.34 92 PRO A C 1
ATOM 724 O O . PRO A 1 92 ? -8.634 0.176 -15.664 1.00 56.34 92 PRO A O 1
ATOM 727 N N . LEU A 1 93 ? -9.567 -0.755 -17.480 1.00 56.94 93 LEU A N 1
ATOM 728 C CA . LEU A 1 93 ? -8.420 -0.505 -18.344 1.00 56.94 93 LEU A CA 1
ATOM 729 C C . LEU A 1 93 ? -8.460 0.950 -18.800 1.00 56.94 93 LEU A C 1
ATOM 731 O O . LEU A 1 93 ? -9.041 1.276 -19.828 1.00 56.94 93 LEU A O 1
ATOM 735 N N . LEU A 1 94 ? -7.843 1.832 -18.019 1.00 57.78 94 LEU A N 1
ATOM 736 C CA . LEU A 1 94 ? -7.575 3.203 -18.441 1.00 57.78 94 LEU A CA 1
ATOM 737 C C . LEU A 1 94 ? -6.378 3.175 -19.402 1.00 57.78 94 LEU A C 1
ATOM 739 O O . LEU A 1 94 ? -5.227 3.331 -18.988 1.00 57.78 94 LEU A O 1
ATOM 743 N N . LEU A 1 95 ? -6.641 2.910 -20.687 1.00 51.31 95 LEU A N 1
ATOM 744 C CA . LEU A 1 95 ? -5.601 2.818 -21.721 1.00 51.31 95 LEU A CA 1
ATOM 745 C C . LEU A 1 95 ? -4.776 4.112 -21.851 1.00 51.31 95 LEU A C 1
ATOM 747 O O . LEU A 1 95 ? -3.595 4.023 -22.182 1.00 51.31 95 LEU A O 1
ATOM 751 N N . ASN A 1 96 ? -5.333 5.262 -21.465 1.00 58.47 96 ASN A N 1
ATOM 752 C CA . ASN A 1 96 ? -4.669 6.571 -21.519 1.00 58.47 96 ASN A CA 1
ATOM 753 C C . ASN A 1 96 ? -4.016 6.995 -20.190 1.00 58.47 96 ASN A C 1
ATOM 755 O O . ASN A 1 96 ? -3.506 8.104 -20.077 1.00 58.47 96 ASN A O 1
ATOM 759 N N . ALA A 1 97 ? -4.022 6.139 -19.161 1.00 76.25 97 ALA A N 1
ATOM 760 C CA . ALA A 1 97 ? -3.414 6.492 -17.881 1.00 76.25 97 ALA A CA 1
ATOM 761 C C . ALA A 1 97 ? -1.889 6.661 -18.000 1.00 76.25 97 ALA A C 1
ATOM 763 O O . ALA A 1 97 ? -1.218 5.894 -18.693 1.00 76.25 97 ALA A O 1
ATOM 764 N N . ALA A 1 98 ? -1.333 7.630 -17.271 1.00 85.75 98 ALA A N 1
ATOM 765 C CA . ALA A 1 98 ? 0.105 7.866 -17.229 1.00 85.75 98 ALA A CA 1
ATOM 766 C C . ALA A 1 98 ? 0.870 6.642 -16.695 1.00 85.75 98 ALA A C 1
ATOM 768 O O . ALA A 1 98 ? 0.414 5.952 -15.776 1.00 85.75 98 ALA A O 1
ATOM 769 N N . THR A 1 99 ? 2.047 6.383 -17.268 1.00 90.69 99 THR A N 1
ATOM 770 C CA . THR A 1 99 ? 2.986 5.370 -16.768 1.00 90.69 99 THR A CA 1
ATOM 771 C C . THR A 1 99 ? 3.987 6.040 -15.836 1.00 90.69 99 THR A C 1
ATOM 773 O O . THR A 1 99 ? 4.664 6.978 -16.234 1.00 90.69 99 THR A O 1
ATOM 776 N N . TYR A 1 100 ? 4.079 5.555 -14.600 1.00 93.06 100 TYR A N 1
ATOM 777 C CA . TYR A 1 100 ? 4.899 6.152 -13.541 1.00 93.06 100 TYR A CA 1
ATOM 778 C C . TYR A 1 100 ? 6.257 5.465 -13.375 1.00 93.06 100 TYR A C 1
ATOM 780 O O . TYR A 1 100 ? 7.220 6.098 -12.951 1.00 93.06 100 TYR A O 1
ATOM 788 N N . LYS A 1 101 ? 6.332 4.159 -13.659 1.00 94.62 101 LYS A N 1
ATOM 789 C CA . LYS A 1 101 ? 7.578 3.375 -13.680 1.00 94.62 101 LYS A CA 1
ATOM 790 C C . LYS A 1 101 ? 7.349 2.053 -14.402 1.00 94.62 101 LYS A C 1
ATOM 792 O O . LYS A 1 101 ? 6.263 1.477 -14.317 1.00 94.62 101 LYS A O 1
ATOM 797 N N . HIS A 1 102 ? 8.382 1.541 -15.052 1.00 94.12 102 HIS A N 1
ATOM 798 C CA . HIS A 1 102 ? 8.413 0.180 -15.571 1.00 94.12 102 HIS A CA 1
ATOM 799 C C . HIS A 1 102 ? 9.780 -0.461 -15.324 1.00 94.12 102 HIS A C 1
ATOM 801 O O . HIS A 1 102 ? 10.768 0.233 -15.102 1.00 94.12 102 HIS A O 1
ATOM 807 N N . GLY A 1 103 ? 9.849 -1.789 -15.347 1.00 92.88 103 GLY A N 1
ATOM 808 C CA . GLY A 1 103 ? 11.097 -2.509 -15.102 1.00 92.88 103 GLY A CA 1
ATOM 809 C C . GLY A 1 103 ? 10.890 -3.943 -14.638 1.00 92.88 103 GLY A C 1
ATOM 810 O O . GLY A 1 103 ? 9.770 -4.421 -14.475 1.00 92.88 103 GLY A O 1
ATOM 811 N N . ILE A 1 104 ? 11.986 -4.662 -14.422 1.00 93.19 104 ILE A N 1
ATOM 812 C CA . ILE A 1 104 ? 11.936 -6.073 -14.036 1.00 93.19 104 ILE A CA 1
ATOM 813 C C . ILE A 1 104 ? 11.675 -6.212 -12.536 1.00 93.19 104 ILE A C 1
ATOM 815 O O . ILE A 1 104 ? 12.438 -5.707 -11.717 1.00 93.19 104 ILE A O 1
ATOM 819 N N . LEU A 1 105 ? 10.654 -6.993 -12.175 1.00 96.00 105 LEU A N 1
ATOM 820 C CA . LEU A 1 105 ? 10.395 -7.405 -10.795 1.00 96.00 105 LEU A CA 1
ATOM 821 C C . LEU A 1 105 ? 10.201 -8.916 -10.711 1.00 96.00 105 LEU A C 1
ATOM 823 O O . LEU A 1 105 ? 9.504 -9.527 -11.520 1.00 96.00 105 LEU A O 1
ATOM 827 N N . THR A 1 106 ? 10.760 -9.537 -9.675 1.00 95.81 106 THR A N 1
ATOM 828 C CA . THR A 1 106 ? 10.410 -10.922 -9.332 1.00 95.81 106 THR A CA 1
ATOM 829 C C . THR A 1 106 ? 9.415 -10.907 -8.183 1.00 95.81 106 THR A C 1
ATOM 831 O O . THR A 1 106 ? 9.753 -10.485 -7.084 1.00 95.81 106 THR A O 1
ATOM 834 N N . ARG A 1 107 ? 8.185 -11.376 -8.406 1.00 95.38 107 ARG A N 1
ATOM 835 C CA . ARG A 1 107 ? 7.115 -11.395 -7.399 1.00 95.38 107 ARG A CA 1
ATOM 836 C C . ARG A 1 107 ? 7.016 -12.743 -6.706 1.00 95.38 107 ARG A C 1
ATOM 838 O O . ARG A 1 107 ? 7.009 -13.788 -7.355 1.00 95.38 107 ARG A O 1
ATOM 845 N N . LYS A 1 108 ? 6.768 -12.706 -5.401 1.00 94.81 108 LYS A N 1
ATOM 846 C CA . LYS A 1 108 ? 6.231 -13.805 -4.600 1.00 94.81 108 LYS A CA 1
ATOM 847 C C . LYS A 1 108 ? 4.961 -13.375 -3.866 1.00 94.81 108 LYS A C 1
ATOM 849 O O . LYS A 1 108 ? 4.975 -12.403 -3.117 1.00 94.81 108 LYS A O 1
ATOM 854 N N . SER A 1 109 ? 3.884 -14.141 -4.025 1.00 93.31 109 SER A N 1
ATOM 855 C CA . SER A 1 109 ? 2.665 -13.976 -3.223 1.00 93.31 109 SER A CA 1
ATOM 856 C C . SER A 1 109 ? 2.904 -14.503 -1.806 1.00 93.31 109 SER A C 1
ATOM 858 O O . SER A 1 109 ? 3.274 -15.668 -1.624 1.00 93.31 109 SER A O 1
ATOM 860 N N . HIS A 1 110 ? 2.756 -13.637 -0.804 1.00 90.94 110 HIS A N 1
ATOM 861 C CA . HIS A 1 110 ? 3.005 -13.949 0.605 1.00 90.94 110 HIS A CA 1
ATOM 862 C C . HIS A 1 110 ? 1.698 -14.157 1.381 1.00 90.94 110 HIS A C 1
ATOM 864 O O . HIS A 1 110 ? 1.575 -15.137 2.127 1.00 90.94 110 HIS A O 1
ATOM 870 N N . ALA A 1 111 ? 0.724 -13.271 1.167 1.00 91.88 111 ALA A N 1
ATOM 871 C CA . ALA A 1 111 ? -0.622 -13.376 1.713 1.00 91.88 111 ALA A CA 1
ATOM 872 C C . ALA A 1 111 ? -1.679 -13.095 0.633 1.00 91.88 111 ALA A C 1
ATOM 874 O O . ALA A 1 111 ? -1.520 -12.175 -0.170 1.00 91.88 111 ALA A O 1
ATOM 875 N N . ASP A 1 112 ? -2.740 -13.898 0.646 1.00 88.38 112 ASP A N 1
ATOM 876 C CA . ASP A 1 112 ? -3.958 -13.724 -0.139 1.00 88.38 112 ASP A CA 1
ATOM 877 C C . ASP A 1 112 ? -4.880 -12.699 0.560 1.00 88.38 112 ASP A C 1
ATOM 879 O O . ASP A 1 112 ? -4.495 -12.057 1.543 1.00 88.38 112 ASP A O 1
ATOM 883 N N . MET A 1 113 ? -6.094 -12.519 0.032 1.00 83.06 113 MET A N 1
ATOM 884 C CA . MET A 1 113 ? -7.076 -11.564 0.557 1.00 83.06 113 MET A CA 1
ATOM 885 C C . MET A 1 113 ? -7.334 -11.803 2.057 1.00 83.06 113 MET A C 1
ATOM 887 O O . MET A 1 113 ? -7.224 -12.933 2.543 1.00 83.06 113 MET A O 1
ATOM 891 N N . ASP A 1 114 ? -7.613 -10.727 2.794 1.00 80.44 114 ASP A N 1
ATOM 892 C CA . ASP A 1 114 ? -7.732 -10.673 4.262 1.00 80.44 114 ASP A CA 1
ATOM 893 C C . ASP A 1 114 ? -6.415 -10.833 5.041 1.00 80.44 114 ASP A C 1
ATOM 895 O O . ASP A 1 114 ? -6.405 -10.680 6.268 1.00 80.44 114 ASP A O 1
ATOM 899 N N . GLY A 1 115 ? -5.294 -11.086 4.359 1.00 81.44 115 GLY A N 1
ATOM 900 C CA . GLY A 1 115 ? -3.993 -11.344 4.981 1.00 81.44 115 GLY A CA 1
ATOM 901 C C . GLY A 1 115 ? -3.745 -12.820 5.303 1.00 81.44 115 GLY A C 1
ATOM 902 O O . GLY A 1 115 ? -2.812 -13.149 6.038 1.00 81.44 115 GLY A O 1
ATOM 903 N N . LYS A 1 116 ? -4.557 -13.736 4.758 1.00 86.94 116 LYS A N 1
ATOM 904 C CA . LYS A 1 116 ? -4.362 -15.184 4.924 1.00 86.94 116 LYS A CA 1
ATOM 905 C C . LYS A 1 116 ? -3.120 -15.639 4.166 1.00 86.94 116 LYS A C 1
ATOM 907 O O . LYS A 1 116 ? -2.916 -15.299 3.008 1.00 86.94 116 LYS A O 1
ATOM 912 N N . ARG A 1 117 ? -2.280 -16.463 4.788 1.00 88.44 117 ARG A N 1
ATOM 913 C CA . ARG A 1 117 ? -1.009 -16.915 4.199 1.00 88.44 117 ARG A CA 1
ATOM 914 C C . ARG A 1 117 ? -1.248 -17.747 2.919 1.00 88.44 117 ARG A C 1
ATOM 916 O O . ARG A 1 117 ? -1.705 -18.882 3.014 1.00 88.44 117 ARG A O 1
ATOM 923 N N . THR A 1 118 ? -0.839 -17.265 1.741 1.00 87.00 118 THR A N 1
ATOM 924 C CA . THR A 1 118 ? -1.076 -17.906 0.418 1.00 87.00 118 THR A CA 1
ATOM 925 C C . THR A 1 118 ? -0.669 -19.388 0.387 1.00 87.00 118 THR A C 1
ATOM 927 O O . THR A 1 118 ? 0.430 -19.650 0.795 1.00 87.00 118 THR A O 1
ATOM 930 N N . PRO A 1 119 ? -1.386 -20.416 -0.079 1.00 84.44 119 PRO A N 1
ATOM 931 C CA . PRO A 1 119 ? -0.922 -21.824 -0.013 1.00 84.44 119 PRO A CA 1
ATOM 932 C C . PRO A 1 119 ? 0.483 -22.097 -0.609 1.00 84.44 119 PRO A C 1
ATOM 934 O O . PRO A 1 119 ? 0.857 -21.469 -1.598 1.00 84.44 119 PRO A O 1
ATOM 937 N N . ARG A 1 120 ? 1.272 -23.042 -0.046 1.00 76.44 120 ARG A N 1
ATOM 938 C CA . ARG A 1 120 ? 2.695 -23.289 -0.426 1.00 76.44 120 ARG A CA 1
ATOM 939 C C . ARG A 1 120 ? 2.911 -23.421 -1.946 1.00 76.44 120 ARG A C 1
ATOM 941 O O . ARG A 1 120 ? 3.832 -22.791 -2.455 1.00 76.44 120 ARG A O 1
ATOM 948 N N . GLY A 1 121 ? 2.036 -24.135 -2.660 1.00 80.88 121 GLY A N 1
ATOM 949 C CA . GLY A 1 121 ? 2.116 -24.319 -4.120 1.00 80.88 121 GLY A CA 1
ATOM 950 C C . GLY A 1 121 ? 1.903 -23.048 -4.958 1.00 80.88 121 GLY A C 1
ATOM 951 O O . GLY A 1 121 ? 2.253 -23.021 -6.132 1.00 80.88 121 GLY A O 1
ATOM 952 N N . ARG A 1 122 ? 1.383 -21.966 -4.362 1.00 80.75 122 ARG A N 1
ATOM 953 C CA . ARG A 1 122 ? 1.153 -20.666 -5.021 1.00 80.75 122 ARG A CA 1
ATOM 954 C C . ARG A 1 122 ? 2.131 -19.564 -4.578 1.00 80.75 122 ARG A C 1
ATOM 956 O O . ARG A 1 122 ? 2.063 -18.455 -5.096 1.00 80.75 122 ARG A O 1
ATOM 963 N N . ARG A 1 123 ? 3.067 -19.853 -3.658 1.00 83.06 123 ARG A N 1
ATOM 964 C CA . ARG A 1 123 ? 4.050 -18.888 -3.101 1.00 83.06 123 ARG A CA 1
ATOM 965 C C . ARG A 1 123 ? 5.384 -18.817 -3.873 1.00 83.06 123 ARG A C 1
ATOM 967 O O . ARG A 1 123 ? 6.377 -18.331 -3.327 1.00 83.06 123 ARG A O 1
ATOM 974 N N . GLY A 1 124 ? 5.461 -19.368 -5.084 1.00 89.69 124 GLY A N 1
ATOM 975 C CA . GLY A 1 124 ? 6.692 -19.367 -5.883 1.00 89.69 124 GLY A CA 1
ATOM 976 C C . GLY A 1 124 ? 7.111 -17.958 -6.315 1.00 89.69 124 GLY A C 1
ATOM 977 O O . GLY A 1 124 ? 6.258 -17.104 -6.552 1.00 89.69 124 GLY A O 1
ATOM 978 N N . TRP A 1 125 ? 8.421 -17.725 -6.425 1.00 94.00 125 TRP A N 1
ATOM 979 C CA . TRP A 1 125 ? 8.957 -16.516 -7.056 1.00 94.00 125 TRP A CA 1
ATOM 980 C C . TRP A 1 125 ? 8.789 -16.621 -8.574 1.00 94.00 125 TRP A C 1
ATOM 982 O O . TRP A 1 125 ? 9.155 -17.638 -9.158 1.00 94.00 125 TRP A O 1
ATOM 992 N N . LYS A 1 126 ? 8.240 -15.586 -9.210 1.00 91.94 126 LYS A N 1
ATOM 993 C CA . LYS A 1 126 ? 8.039 -15.509 -10.663 1.00 91.94 126 LYS A CA 1
ATOM 994 C C . LYS A 1 126 ? 8.533 -14.156 -11.170 1.00 91.94 126 LYS A C 1
ATOM 996 O O . LYS A 1 126 ? 8.239 -13.141 -10.544 1.00 91.94 126 LYS A O 1
ATOM 1001 N N . LYS A 1 127 ? 9.299 -14.154 -12.261 1.00 92.12 127 LYS A N 1
ATOM 1002 C CA . LYS A 1 127 ? 9.829 -12.941 -12.901 1.00 92.12 127 LYS A CA 1
ATOM 1003 C C . LYS A 1 127 ? 8.755 -12.328 -13.800 1.00 92.12 127 LYS A C 1
ATOM 1005 O O . LYS A 1 127 ? 8.056 -13.064 -14.492 1.00 92.12 127 LYS A O 1
ATOM 1010 N N . PHE A 1 128 ? 8.639 -11.009 -13.765 1.00 90.81 128 PHE A N 1
ATOM 1011 C CA . PHE A 1 128 ? 7.702 -10.230 -14.562 1.00 90.81 128 PHE A CA 1
ATOM 1012 C C . PHE A 1 128 ? 8.388 -8.975 -15.086 1.00 90.81 128 PHE A C 1
ATOM 1014 O O . PHE A 1 128 ? 9.308 -8.448 -14.453 1.00 90.81 128 PHE A O 1
ATOM 1021 N N . TYR A 1 129 ? 7.887 -8.481 -16.212 1.00 90.69 129 TYR A N 1
ATOM 1022 C CA . TYR A 1 129 ? 8.045 -7.084 -16.569 1.00 90.69 129 TYR A CA 1
ATOM 1023 C C . TYR A 1 129 ? 6.902 -6.307 -15.912 1.00 90.69 129 TYR A C 1
ATOM 1025 O O . TYR A 1 129 ? 5.726 -6.579 -16.156 1.00 90.69 129 TYR A O 1
ATOM 1033 N N . ALA A 1 130 ? 7.240 -5.421 -14.986 1.00 93.44 130 ALA A N 1
ATOM 1034 C CA . ALA A 1 130 ? 6.288 -4.649 -14.213 1.00 93.44 130 ALA A CA 1
ATOM 1035 C C . ALA A 1 130 ? 6.075 -3.273 -14.845 1.00 93.44 130 ALA A C 1
ATOM 1037 O O . ALA A 1 130 ? 7.043 -2.618 -15.218 1.00 93.44 130 ALA A O 1
ATOM 1038 N N . VAL A 1 131 ? 4.822 -2.823 -14.915 1.00 92.06 131 VAL A N 1
ATOM 1039 C CA . VAL A 1 131 ? 4.437 -1.491 -15.405 1.00 92.06 131 VAL A CA 1
ATOM 1040 C C . VAL A 1 131 ? 3.433 -0.887 -14.432 1.00 92.06 131 VAL A C 1
ATOM 1042 O O . VAL A 1 131 ? 2.335 -1.415 -14.265 1.00 92.06 131 VAL A O 1
ATOM 1045 N N . LEU A 1 132 ? 3.798 0.210 -13.773 1.00 93.62 132 LEU A N 1
ATOM 1046 C CA . LEU A 1 132 ? 2.892 1.002 -12.946 1.00 93.62 132 LEU A CA 1
ATOM 1047 C C . LEU A 1 132 ? 2.224 2.058 -13.827 1.00 93.62 132 LEU A C 1
ATOM 1049 O O . LEU A 1 132 ? 2.840 3.073 -14.146 1.00 93.62 132 LEU A O 1
ATOM 1053 N N . LYS A 1 133 ? 0.976 1.805 -14.223 1.00 88.94 133 LYS A N 1
ATOM 1054 C CA . LYS A 1 133 ? 0.187 2.678 -15.100 1.00 88.94 133 LYS A CA 1
ATOM 1055 C C . LYS A 1 133 ? -1.136 3.028 -14.423 1.00 88.94 133 LYS A C 1
ATOM 1057 O O . LYS A 1 133 ? -1.905 2.139 -14.046 1.00 88.94 133 LYS A O 1
ATOM 1062 N N . GLY A 1 134 ? -1.382 4.321 -14.214 1.00 88.50 134 GLY A N 1
ATOM 1063 C CA . GLY A 1 134 ? -2.433 4.785 -13.304 1.00 88.50 134 GLY A CA 1
ATOM 1064 C C . GLY A 1 134 ? -2.251 4.189 -11.901 1.00 88.50 134 GLY A C 1
ATOM 1065 O O . GLY A 1 134 ? -1.140 4.123 -11.387 1.00 88.50 134 GLY A O 1
ATOM 1066 N N . MET A 1 135 ? -3.331 3.676 -11.304 1.00 89.75 135 MET A N 1
ATOM 1067 C CA . MET A 1 135 ? -3.305 2.983 -10.002 1.00 89.75 135 MET A CA 1
ATOM 1068 C C . MET A 1 135 ? -3.162 1.456 -10.118 1.00 89.75 135 MET A C 1
ATOM 1070 O O . MET A 1 135 ? -3.594 0.716 -9.224 1.00 89.75 135 MET A O 1
ATOM 1074 N N . ILE A 1 136 ? -2.608 0.954 -11.220 1.00 90.88 136 ILE A N 1
ATOM 1075 C CA . ILE A 1 136 ? -2.488 -0.482 -11.470 1.00 90.88 136 ILE A CA 1
ATOM 1076 C C . ILE A 1 136 ? -1.029 -0.822 -11.767 1.00 90.88 136 ILE A C 1
ATOM 1078 O O . ILE A 1 136 ? -0.404 -0.265 -12.665 1.00 90.88 136 ILE A O 1
ATOM 1082 N N . LEU A 1 137 ? -0.494 -1.770 -11.003 1.00 93.25 137 LEU A N 1
ATOM 1083 C CA . LEU A 1 137 ? 0.778 -2.421 -11.268 1.00 93.25 137 LEU A CA 1
ATOM 1084 C C . LEU A 1 137 ? 0.514 -3.671 -12.110 1.00 93.25 137 LEU A C 1
ATOM 1086 O O . LEU A 1 137 ? 0.111 -4.717 -11.592 1.00 93.25 137 LEU A O 1
ATOM 1090 N N . TYR A 1 138 ? 0.730 -3.558 -13.413 1.00 89.44 138 TYR A N 1
ATOM 1091 C CA . TYR A 1 138 ? 0.667 -4.680 -14.338 1.00 89.44 138 TYR A CA 1
ATOM 1092 C C . TYR A 1 138 ? 1.933 -5.513 -14.200 1.00 89.44 138 TYR A C 1
ATOM 1094 O O . TYR A 1 138 ? 3.040 -4.986 -14.238 1.00 89.44 138 TYR A O 1
ATOM 1102 N N . LEU A 1 139 ? 1.768 -6.821 -14.026 1.00 89.88 139 LEU A N 1
ATOM 1103 C CA . LEU A 1 139 ? 2.871 -7.771 -13.937 1.00 89.88 139 LEU A CA 1
ATOM 1104 C C . LEU A 1 139 ? 2.799 -8.689 -15.143 1.00 89.88 139 LEU A C 1
ATOM 1106 O O . LEU A 1 139 ? 2.172 -9.749 -15.104 1.00 89.88 139 LEU A O 1
ATOM 1110 N N . GLN A 1 140 ? 3.424 -8.229 -16.218 1.00 86.31 140 GLN A N 1
ATOM 1111 C CA . GLN A 1 140 ? 3.385 -8.891 -17.503 1.00 86.31 140 GLN A CA 1
ATOM 1112 C C . GLN A 1 140 ? 4.333 -10.079 -17.488 1.00 86.31 140 GLN A C 1
ATOM 1114 O O . GLN A 1 140 ? 5.523 -9.963 -17.159 1.00 86.31 140 GLN A O 1
ATOM 1119 N N . LYS A 1 141 ? 3.802 -11.252 -17.823 1.00 76.69 141 LYS A N 1
ATOM 1120 C CA . LYS A 1 141 ? 4.620 -12.450 -17.979 1.00 76.69 141 LYS A CA 1
ATOM 1121 C C . LYS A 1 141 ? 5.285 -12.364 -19.350 1.00 76.69 141 LYS A C 1
ATOM 1123 O O . LYS A 1 141 ? 4.786 -12.918 -20.323 1.00 76.69 141 LYS A O 1
ATOM 1128 N N . SER A 1 142 ? 6.390 -11.631 -19.442 1.00 60.94 142 SER A N 1
ATOM 1129 C CA . SER A 1 142 ? 7.192 -11.615 -20.664 1.00 60.94 142 SER A CA 1
ATOM 1130 C C . SER A 1 142 ? 7.639 -13.039 -21.012 1.00 60.94 142 SER A C 1
ATOM 1132 O O . SER A 1 142 ? 7.801 -13.896 -20.136 1.00 60.94 142 SER A O 1
ATOM 1134 N N . PHE A 1 143 ? 7.817 -13.299 -22.307 1.00 53.78 143 PHE A N 1
ATOM 1135 C CA . PHE A 1 143 ? 8.217 -14.586 -22.885 1.00 53.78 143 PHE A CA 1
ATOM 1136 C C . PHE A 1 143 ? 9.660 -15.010 -22.517 1.00 53.78 143 PHE A C 1
ATOM 1138 O O . PHE A 1 143 ? 10.328 -15.678 -23.289 1.00 53.78 143 PHE A O 1
ATOM 1145 N N . PHE A 1 144 ? 10.136 -14.722 -21.300 1.00 53.75 144 PHE A N 1
ATOM 1146 C CA . PHE A 1 144 ? 11.388 -15.270 -20.761 1.00 53.75 144 PHE A CA 1
ATOM 1147 C C . PHE A 1 144 ? 11.379 -16.806 -20.653 1.00 53.75 144 PHE A C 1
ATOM 1149 O O . PHE A 1 144 ? 12.411 -17.401 -20.362 1.00 53.75 144 PHE A O 1
ATOM 1156 N N . SER A 1 145 ? 10.219 -17.458 -20.806 1.00 46.47 145 SER A N 1
ATOM 1157 C CA . SER A 1 145 ? 10.069 -18.908 -20.647 1.00 46.47 145 SER A CA 1
ATOM 1158 C C . SER A 1 145 ? 10.098 -19.708 -21.952 1.00 46.47 145 SER A C 1
ATOM 1160 O O . SER A 1 145 ? 9.794 -20.897 -21.900 1.00 46.47 145 SER A O 1
ATOM 1162 N N . LEU A 1 146 ? 10.406 -19.098 -23.101 1.00 47.12 146 LEU A N 1
ATOM 1163 C CA . LEU A 1 146 ? 10.720 -19.842 -24.324 1.00 47.12 146 LEU A CA 1
ATOM 1164 C C . LEU A 1 146 ? 12.232 -19.771 -24.557 1.00 47.12 146 LEU A C 1
ATOM 1166 O O . LEU A 1 146 ? 12.832 -18.705 -24.477 1.00 47.12 146 LEU A O 1
ATOM 1170 N N . SER A 1 147 ? 12.838 -20.937 -24.744 1.00 45.09 147 SER A N 1
ATOM 1171 C CA . SER A 1 147 ? 14.279 -21.186 -24.769 1.00 45.09 147 SER A CA 1
ATOM 1172 C C . SER A 1 147 ? 15.069 -20.262 -25.723 1.00 45.09 147 SER A C 1
ATOM 1174 O O . SER A 1 147 ? 14.555 -19.916 -26.789 1.00 45.09 147 SER A O 1
ATOM 1176 N N . PRO A 1 148 ? 16.337 -19.911 -25.408 1.00 51.06 148 PRO A N 1
ATOM 1177 C CA . PRO A 1 148 ? 17.270 -19.306 -26.372 1.00 51.06 148 PRO A CA 1
ATOM 1178 C C . PRO A 1 148 ? 17.429 -20.199 -27.624 1.00 51.06 148 PRO A C 1
ATOM 1180 O O . PRO A 1 148 ? 17.323 -21.420 -27.477 1.00 51.06 148 PRO A O 1
ATOM 1183 N N . PRO A 1 149 ? 17.684 -19.642 -28.833 1.00 51.00 149 PRO A N 1
ATOM 1184 C CA . PRO A 1 149 ? 18.512 -18.450 -29.054 1.00 51.00 149 PRO A CA 1
ATOM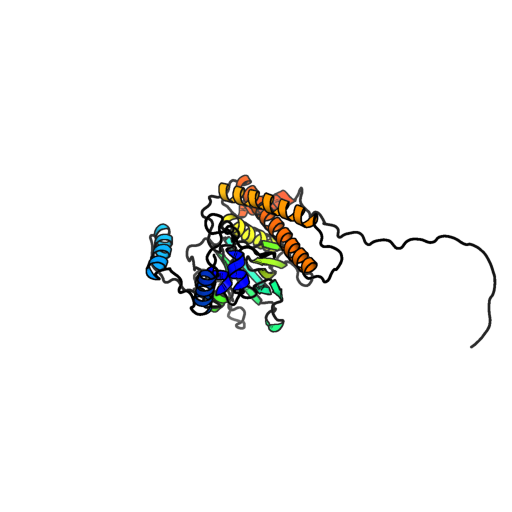 1185 C C . PRO A 1 149 ? 17.802 -17.197 -29.615 1.00 51.00 149 PRO A C 1
ATOM 1187 O O . PRO A 1 149 ? 18.490 -16.254 -29.985 1.00 51.00 149 PRO A O 1
ATOM 1190 N N . TYR A 1 150 ? 16.463 -17.129 -29.658 1.00 45.88 150 TYR A N 1
ATOM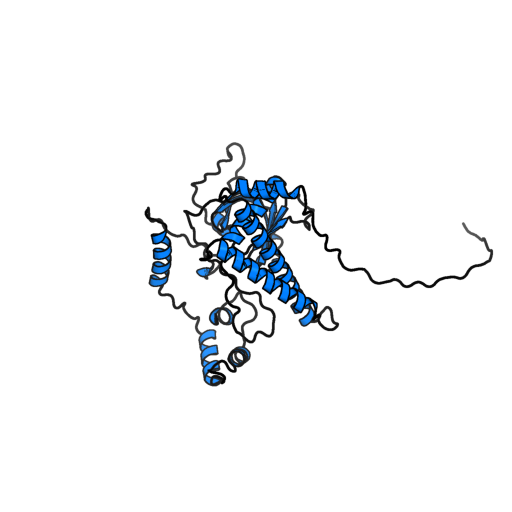 1191 C CA . TYR A 1 150 ? 15.746 -16.032 -30.354 1.00 45.88 150 TYR A CA 1
ATOM 1192 C C . TYR A 1 150 ? 14.915 -15.073 -29.478 1.00 45.88 150 TYR A C 1
ATOM 1194 O O . TYR A 1 150 ? 14.212 -14.212 -30.001 1.00 45.88 150 TYR A O 1
ATOM 1202 N N . GLY A 1 151 ? 14.985 -15.170 -28.150 1.00 50.47 151 GLY A N 1
ATOM 1203 C CA . GLY A 1 151 ? 14.271 -14.255 -27.253 1.00 50.47 151 GLY A CA 1
ATOM 1204 C C . GLY A 1 151 ? 15.042 -12.961 -26.997 1.00 50.47 151 GLY A C 1
ATOM 1205 O O . GLY A 1 151 ? 15.603 -12.811 -25.917 1.00 50.47 151 GLY A O 1
ATOM 1206 N N . GLN A 1 152 ? 15.094 -12.042 -27.966 1.00 46.00 152 GLN A N 1
ATOM 1207 C CA . GLN A 1 152 ? 15.476 -10.656 -27.674 1.00 46.00 152 GLN A CA 1
ATOM 1208 C C . GLN A 1 152 ? 14.451 -10.038 -26.714 1.00 46.00 152 GLN A C 1
ATOM 1210 O O . GLN A 1 152 ? 13.245 -10.257 -26.853 1.00 46.00 152 GLN A O 1
ATOM 1215 N N . ASP A 1 153 ? 14.954 -9.284 -25.734 1.00 51.41 153 ASP A N 1
ATOM 1216 C CA . ASP A 1 153 ? 14.222 -8.561 -24.688 1.00 51.41 153 ASP A CA 1
ATOM 1217 C C . ASP A 1 153 ? 13.362 -7.408 -25.250 1.00 51.41 153 ASP A C 1
ATOM 1219 O O . ASP A 1 153 ? 13.446 -6.263 -24.812 1.00 51.41 153 ASP A O 1
ATOM 1223 N N . GLU A 1 154 ? 12.500 -7.681 -26.228 1.00 50.97 154 GLU A N 1
ATOM 1224 C CA . GLU A 1 154 ? 11.553 -6.693 -26.734 1.00 50.97 154 GLU A CA 1
ATOM 1225 C C . GLU A 1 154 ? 10.322 -6.651 -25.826 1.00 50.97 154 GLU A C 1
ATOM 1227 O O . GLU A 1 154 ? 9.278 -7.262 -26.080 1.00 50.97 154 GLU A O 1
ATOM 1232 N N . TYR A 1 155 ? 10.435 -5.888 -24.739 1.00 52.69 155 TYR A N 1
ATOM 1233 C CA . TYR A 1 155 ? 9.259 -5.236 -24.179 1.00 52.69 155 TYR A CA 1
ATOM 1234 C C . TYR A 1 155 ? 8.623 -4.383 -25.284 1.00 52.69 155 TYR A C 1
ATOM 1236 O O . TYR A 1 155 ? 9.221 -3.414 -25.746 1.00 52.69 155 TYR A O 1
ATOM 1244 N N . LYS A 1 156 ? 7.419 -4.763 -25.725 1.00 56.84 156 LYS A N 1
ATOM 1245 C CA . LYS A 1 156 ? 6.628 -3.977 -26.675 1.00 56.84 156 LYS A CA 1
ATOM 1246 C C . LYS A 1 156 ? 5.613 -3.149 -25.886 1.00 56.84 156 LYS A C 1
ATOM 1248 O O . LYS A 1 156 ? 4.653 -3.742 -25.390 1.00 56.84 156 LYS A O 1
ATOM 1253 N N . PRO A 1 157 ? 5.812 -1.824 -25.746 1.00 53.44 157 PRO A N 1
ATOM 1254 C CA . PRO A 1 157 ? 4.910 -0.958 -24.985 1.00 53.44 157 PRO A CA 1
ATOM 1255 C C . PRO A 1 157 ? 3.471 -0.969 -25.526 1.00 53.44 157 PRO A C 1
ATOM 1257 O O . PRO A 1 157 ? 2.537 -0.809 -24.746 1.00 53.44 157 PRO A O 1
ATOM 1260 N N . ASP A 1 158 ? 3.294 -1.263 -26.819 1.00 55.16 158 ASP A N 1
ATOM 1261 C CA . ASP A 1 158 ? 1.995 -1.294 -27.508 1.00 55.16 158 ASP A CA 1
ATOM 1262 C C . ASP A 1 158 ? 1.354 -2.688 -27.581 1.00 55.16 158 ASP A C 1
ATOM 1264 O O . ASP A 1 158 ? 0.402 -2.909 -28.331 1.00 55.16 158 ASP A O 1
ATOM 1268 N N . LYS A 1 159 ? 1.876 -3.674 -26.842 1.00 65.69 159 LYS A N 1
ATOM 1269 C CA . LYS A 1 159 ? 1.264 -5.003 -26.818 1.00 65.69 159 LYS A CA 1
ATOM 1270 C C . LYS A 1 159 ? 0.030 -4.999 -25.919 1.00 65.69 159 LYS A C 1
ATOM 1272 O O . LYS A 1 159 ? 0.125 -4.705 -24.727 1.00 65.69 159 LYS A O 1
ATOM 1277 N N . ASP A 1 160 ? -1.099 -5.428 -26.478 1.00 66.38 160 ASP A N 1
ATOM 1278 C CA . ASP A 1 160 ? -2.320 -5.663 -25.712 1.00 66.38 160 ASP A CA 1
ATOM 1279 C C . ASP A 1 160 ? -2.060 -6.609 -24.528 1.00 66.38 160 ASP A C 1
ATOM 1281 O O . ASP A 1 160 ? -1.396 -7.647 -24.650 1.00 66.38 160 ASP A O 1
ATOM 1285 N N . LEU A 1 161 ? -2.595 -6.244 -23.361 1.00 70.81 161 LEU A N 1
ATOM 1286 C CA . LEU A 1 161 ? -2.488 -7.051 -22.148 1.00 70.81 161 LEU A CA 1
ATOM 1287 C C . LEU A 1 161 ? -3.202 -8.389 -22.355 1.00 70.81 161 LEU A C 1
ATOM 1289 O O . LEU A 1 161 ? -4.394 -8.424 -22.663 1.00 70.81 161 LEU A O 1
ATOM 1293 N N . SER A 1 162 ? -2.498 -9.502 -22.134 1.00 70.12 162 SER A N 1
ATOM 1294 C CA . SER A 1 162 ? -3.136 -10.818 -22.186 1.00 70.12 162 SER A CA 1
ATOM 1295 C C . SER A 1 162 ? -4.054 -11.033 -20.978 1.00 70.12 162 SER A C 1
ATOM 1297 O O . SER A 1 162 ? -3.868 -10.434 -19.917 1.00 70.12 162 SER A O 1
ATOM 1299 N N . GLU A 1 163 ? -5.004 -11.967 -21.078 1.00 70.69 163 GLU A N 1
ATOM 1300 C CA . GLU A 1 163 ? -5.854 -12.362 -19.941 1.00 70.69 163 GLU A CA 1
ATOM 1301 C C . GLU A 1 163 ? -5.019 -12.793 -18.716 1.00 70.69 163 GLU A C 1
ATOM 1303 O O . GLU A 1 163 ? -5.386 -12.554 -17.564 1.00 70.69 163 GLU A O 1
ATOM 1308 N N . VAL A 1 164 ? -3.850 -13.393 -18.959 1.00 72.19 164 VAL A N 1
ATOM 1309 C CA . VAL A 1 164 ? -2.905 -13.794 -17.911 1.00 72.19 164 VAL A CA 1
ATOM 1310 C C . VAL A 1 164 ? -2.267 -12.578 -17.238 1.00 72.19 164 VAL A C 1
ATOM 1312 O O . VAL A 1 164 ? -2.090 -12.588 -16.019 1.00 72.19 164 VAL A O 1
ATOM 1315 N N . ASP A 1 165 ? -1.939 -11.529 -17.990 1.00 74.31 165 ASP A N 1
ATOM 1316 C CA . ASP A 1 165 ? -1.371 -10.294 -17.438 1.00 74.31 165 ASP A CA 1
ATOM 1317 C C . ASP A 1 165 ? -2.411 -9.550 -16.595 1.00 74.31 165 ASP A C 1
ATOM 1319 O O . ASP A 1 165 ? -2.105 -9.098 -15.490 1.00 74.31 165 ASP A O 1
ATOM 1323 N N . LEU A 1 166 ? -3.668 -9.531 -17.049 1.00 76.75 166 LEU A N 1
ATOM 1324 C CA . LEU A 1 166 ? -4.794 -8.956 -16.310 1.00 76.75 166 LEU A CA 1
ATOM 1325 C C . LEU A 1 166 ? -5.059 -9.695 -14.992 1.00 76.75 166 LEU A C 1
ATOM 1327 O O . LEU A 1 166 ? -5.279 -9.058 -13.966 1.00 76.75 166 LEU A O 1
ATOM 1331 N N . LYS A 1 167 ? -4.938 -11.030 -14.972 1.00 77.88 167 LYS A N 1
ATOM 1332 C CA . LYS A 1 167 ? -5.015 -11.830 -13.732 1.00 77.88 167 LYS A CA 1
ATOM 1333 C C . LYS A 1 167 ? -3.856 -11.570 -12.766 1.00 77.88 167 LYS A C 1
ATOM 1335 O O . LYS A 1 167 ? -3.979 -11.845 -11.573 1.00 77.88 167 LYS A O 1
ATOM 1340 N N . ASN A 1 168 ? -2.713 -11.088 -13.256 1.00 85.00 168 ASN A N 1
ATOM 1341 C CA . ASN A 1 168 ? -1.551 -10.773 -12.424 1.00 85.00 168 ASN A CA 1
ATOM 1342 C C . ASN A 1 168 ? -1.484 -9.305 -11.991 1.00 85.00 168 ASN A C 1
ATOM 1344 O O . ASN A 1 168 ? -0.647 -8.988 -11.141 1.00 85.00 168 ASN A O 1
ATOM 1348 N N . ALA A 1 169 ? -2.336 -8.443 -12.546 1.00 88.31 169 ALA A N 1
ATOM 1349 C CA . ALA A 1 169 ? -2.380 -7.028 -12.228 1.00 88.31 169 ALA A CA 1
ATOM 1350 C C . ALA A 1 169 ? -2.767 -6.789 -10.760 1.00 88.31 169 ALA A C 1
ATOM 1352 O O . ALA A 1 169 ? -3.632 -7.456 -10.189 1.00 88.31 169 ALA A O 1
ATOM 1353 N N . VAL A 1 170 ? -2.104 -5.816 -10.140 1.00 91.31 170 VAL A N 1
ATOM 1354 C CA . VAL A 1 170 ? -2.296 -5.455 -8.735 1.00 91.31 170 VAL A CA 1
ATOM 1355 C C . VAL A 1 170 ? -2.761 -4.011 -8.666 1.00 91.31 170 VAL A C 1
ATOM 1357 O O . VAL A 1 170 ? -2.062 -3.107 -9.111 1.00 91.31 170 VAL A O 1
ATOM 1360 N N . ARG A 1 171 ? -3.935 -3.769 -8.082 1.00 90.69 171 ARG A N 1
ATOM 1361 C CA . ARG A 1 171 ? -4.386 -2.402 -7.805 1.00 90.69 171 ARG A CA 1
ATOM 1362 C C . ARG A 1 171 ? -3.608 -1.828 -6.624 1.00 90.69 171 ARG A C 1
ATOM 1364 O O . ARG A 1 171 ? -3.536 -2.470 -5.578 1.00 90.69 171 ARG A O 1
ATOM 1371 N N . VAL A 1 172 ? -3.089 -0.613 -6.775 1.00 94.38 172 VAL A N 1
ATOM 1372 C CA . VAL A 1 172 ? -2.271 0.056 -5.751 1.00 94.38 172 VAL A CA 1
ATOM 1373 C C . VAL A 1 172 ? -3.020 1.129 -4.950 1.00 94.38 172 VAL A C 1
ATOM 1375 O O . VAL A 1 172 ? -2.419 1.746 -4.076 1.00 94.38 172 VAL A O 1
ATOM 1378 N N . HIS A 1 173 ? -4.327 1.327 -5.179 1.00 91.50 173 HIS A N 1
ATOM 1379 C CA . HIS A 1 173 ? -5.168 2.164 -4.305 1.00 91.50 173 HIS A CA 1
ATOM 1380 C C . HIS A 1 173 ? -4.997 1.750 -2.834 1.00 91.50 173 HIS A C 1
ATOM 1382 O O . HIS A 1 173 ? -5.098 0.569 -2.488 1.00 91.50 173 HIS A O 1
ATOM 1388 N N . HIS A 1 174 ? -4.698 2.728 -1.982 1.00 94.62 174 HIS A N 1
ATOM 1389 C CA . HIS A 1 174 ? -4.403 2.570 -0.558 1.00 94.62 174 HIS A CA 1
ATOM 1390 C C . HIS A 1 174 ? -3.310 1.546 -0.211 1.00 94.62 174 HIS A C 1
ATOM 1392 O O . HIS A 1 174 ? -3.257 1.051 0.922 1.00 94.62 174 HIS A O 1
ATOM 1398 N N . ALA A 1 175 ? -2.452 1.197 -1.170 1.00 97.25 175 ALA A N 1
ATOM 1399 C CA . ALA A 1 175 ? -1.350 0.287 -0.932 1.00 97.25 175 ALA A CA 1
ATOM 1400 C C . ALA A 1 175 ? -0.193 0.995 -0.221 1.00 97.25 175 ALA A C 1
ATOM 1402 O O . ALA A 1 175 ? 0.010 2.202 -0.353 1.00 97.25 175 ALA A O 1
ATOM 1403 N N . LEU A 1 176 ? 0.595 0.217 0.510 1.00 98.31 176 LEU A N 1
ATOM 1404 C CA . LEU A 1 176 ? 1.851 0.666 1.095 1.00 98.31 176 LEU A CA 1
ATOM 1405 C C . LEU A 1 176 ? 2.962 -0.298 0.683 1.00 98.31 176 LEU A C 1
ATOM 1407 O O . LEU A 1 176 ? 2.884 -1.502 0.954 1.00 98.31 176 LEU A O 1
ATOM 1411 N N . ALA A 1 177 ? 3.984 0.246 0.033 1.00 98.56 177 ALA A N 1
ATOM 1412 C CA . ALA A 1 177 ? 5.241 -0.412 -0.268 1.00 98.56 177 ALA A CA 1
ATOM 1413 C C . ALA A 1 177 ? 6.294 -0.020 0.778 1.00 98.56 177 ALA A C 1
ATOM 1415 O O . ALA A 1 177 ? 6.478 1.159 1.069 1.00 98.56 177 ALA A O 1
ATOM 1416 N N . THR A 1 178 ? 7.002 -0.997 1.339 1.00 98.06 178 THR A N 1
ATOM 1417 C CA . THR A 1 178 ? 8.119 -0.767 2.273 1.00 98.06 178 THR A CA 1
ATOM 1418 C C . THR A 1 178 ? 9.283 -1.688 1.944 1.00 98.06 178 THR A C 1
ATOM 1420 O O . THR A 1 178 ? 9.089 -2.735 1.330 1.00 98.06 178 THR A O 1
ATOM 1423 N N . ARG A 1 179 ? 10.490 -1.391 2.432 1.00 97.88 179 ARG A N 1
ATOM 1424 C CA . ARG A 1 179 ? 11.569 -2.390 2.455 1.00 97.88 179 ARG A CA 1
ATOM 1425 C C . ARG A 1 179 ? 11.119 -3.611 3.268 1.00 97.88 179 ARG A C 1
ATOM 1427 O O . ARG A 1 179 ? 10.485 -3.471 4.318 1.00 97.88 179 ARG A O 1
ATOM 1434 N N . ALA A 1 180 ? 11.414 -4.815 2.787 1.00 96.31 180 ALA A N 1
ATOM 1435 C CA . ALA A 1 180 ? 11.135 -6.052 3.512 1.00 96.31 180 ALA A CA 1
ATOM 1436 C C . ALA A 1 180 ? 12.279 -6.363 4.494 1.00 96.31 180 ALA A C 1
ATOM 1438 O O . ALA A 1 180 ? 13.024 -7.321 4.306 1.00 96.31 180 ALA A O 1
ATOM 1439 N N . CYS A 1 181 ? 12.441 -5.535 5.533 1.00 92.44 181 CYS A N 1
ATOM 1440 C CA . CYS A 1 181 ? 13.529 -5.661 6.516 1.00 92.44 181 CYS A CA 1
ATOM 1441 C C . CYS A 1 181 ? 13.513 -7.000 7.275 1.00 92.44 181 CYS A C 1
ATOM 1443 O O . CYS A 1 181 ? 14.542 -7.466 7.749 1.00 92.44 181 CYS A O 1
ATOM 1445 N N . ASP A 1 182 ? 12.343 -7.631 7.365 1.00 90.44 182 ASP A N 1
ATOM 1446 C CA . ASP A 1 182 ? 12.112 -8.939 7.974 1.00 90.44 182 ASP A CA 1
ATOM 1447 C C . ASP A 1 182 ? 12.399 -10.124 7.027 1.00 90.44 182 ASP A C 1
ATOM 1449 O O . ASP A 1 182 ? 12.252 -11.286 7.413 1.00 90.44 182 ASP A O 1
ATOM 1453 N N . TYR A 1 183 ? 12.814 -9.865 5.781 1.00 92.50 183 TYR A N 1
ATOM 1454 C CA . TYR A 1 183 ? 13.072 -10.890 4.773 1.00 92.50 183 TYR A CA 1
ATOM 1455 C C . TYR A 1 183 ? 14.556 -10.965 4.388 1.00 92.50 183 TYR A C 1
ATOM 1457 O O . TYR A 1 183 ? 15.034 -10.229 3.535 1.00 92.50 183 TYR A O 1
ATOM 1465 N N . SER A 1 184 ? 15.278 -11.935 4.953 1.00 90.94 184 SER A N 1
ATOM 1466 C CA . SER A 1 184 ? 16.729 -12.090 4.751 1.00 90.94 184 SER A CA 1
ATOM 1467 C C . SER A 1 184 ? 17.141 -12.989 3.578 1.00 90.94 184 SER A C 1
ATOM 1469 O O . SER A 1 184 ? 18.316 -13.071 3.240 1.00 90.94 184 SER A O 1
ATOM 1471 N N . LYS A 1 185 ? 16.202 -13.696 2.932 1.00 93.69 185 LYS A N 1
ATOM 1472 C CA . LYS A 1 185 ? 16.549 -14.732 1.932 1.00 93.69 185 LYS A CA 1
ATOM 1473 C C . LYS A 1 185 ? 16.956 -14.182 0.565 1.00 93.69 185 LYS A C 1
ATOM 1475 O O . LYS A 1 185 ? 17.478 -14.935 -0.250 1.00 93.69 185 LYS A O 1
ATOM 1480 N N . ARG A 1 186 ? 16.604 -12.933 0.258 1.00 95.31 186 ARG A N 1
ATOM 1481 C CA . ARG A 1 186 ? 16.980 -12.236 -0.978 1.00 95.31 186 ARG A CA 1
ATOM 1482 C C . ARG A 1 186 ? 17.175 -10.764 -0.653 1.00 95.31 186 ARG A C 1
ATOM 1484 O O . ARG A 1 186 ? 16.417 -10.222 0.145 1.00 95.31 186 ARG A O 1
ATOM 1491 N N . GLN A 1 187 ? 18.160 -10.149 -1.289 1.00 95.94 187 GLN A N 1
ATOM 1492 C CA . GLN A 1 187 ? 18.385 -8.710 -1.208 1.00 95.94 187 GLN A CA 1
ATOM 1493 C C . GLN A 1 187 ? 17.389 -7.958 -2.099 1.00 95.94 187 GLN A C 1
ATOM 1495 O O . GLN A 1 187 ? 16.746 -8.565 -2.961 1.00 95.94 187 GLN A O 1
ATOM 1500 N N . ASN A 1 188 ? 17.284 -6.645 -1.891 1.00 97.00 188 ASN A N 1
ATOM 1501 C CA . ASN A 1 188 ? 16.502 -5.729 -2.729 1.00 97.00 188 ASN A CA 1
ATOM 1502 C C . ASN A 1 188 ? 15.019 -6.122 -2.835 1.00 97.00 188 ASN A C 1
ATOM 1504 O O . ASN A 1 188 ? 14.405 -6.050 -3.900 1.00 97.00 188 ASN A O 1
ATOM 1508 N N . VAL A 1 189 ? 14.447 -6.600 -1.724 1.00 98.12 189 VAL A N 1
ATOM 1509 C CA . VAL A 1 189 ? 13.039 -6.995 -1.643 1.00 98.12 189 VAL A CA 1
ATOM 1510 C C . VAL A 1 189 ? 12.220 -5.888 -0.991 1.00 98.12 189 VAL A C 1
ATOM 1512 O O . VAL A 1 189 ? 12.418 -5.567 0.183 1.00 98.12 189 VAL A O 1
ATOM 1515 N N . LEU A 1 190 ? 11.233 -5.376 -1.723 1.00 98.25 190 LEU A N 1
ATOM 1516 C CA . LEU A 1 190 ? 10.152 -4.579 -1.159 1.00 98.25 190 LEU A CA 1
ATOM 1517 C C . LEU A 1 190 ? 8.926 -5.452 -0.845 1.00 98.25 190 LEU A C 1
ATOM 1519 O O . LEU A 1 190 ? 8.654 -6.470 -1.489 1.00 98.25 190 LEU A O 1
ATOM 1523 N N . LYS A 1 191 ? 8.174 -5.041 0.169 1.00 98.19 191 LYS A N 1
ATOM 1524 C CA . LYS A 1 191 ? 6.898 -5.603 0.598 1.00 98.19 191 LYS A CA 1
ATOM 1525 C C . LYS A 1 191 ? 5.792 -4.649 0.169 1.00 98.19 191 LYS A C 1
ATOM 1527 O O . LYS A 1 191 ? 5.710 -3.545 0.692 1.00 98.19 191 LYS A O 1
ATOM 1532 N N . LEU A 1 192 ? 4.940 -5.090 -0.751 1.00 98.19 192 LEU A N 1
ATOM 1533 C CA . LEU A 1 192 ? 3.743 -4.372 -1.179 1.00 98.19 192 LEU A CA 1
ATOM 1534 C C . LEU A 1 192 ? 2.524 -4.971 -0.481 1.00 98.19 192 LEU A C 1
ATOM 1536 O O . LEU A 1 192 ? 2.209 -6.146 -0.688 1.00 98.19 192 LEU A O 1
ATOM 1540 N N . LYS A 1 193 ? 1.834 -4.169 0.329 1.00 97.25 193 LYS A N 1
ATOM 1541 C CA . LYS A 1 193 ? 0.566 -4.546 0.956 1.00 97.25 193 LYS A CA 1
ATOM 1542 C C . LYS A 1 193 ? -0.568 -3.694 0.393 1.00 97.25 193 LYS A C 1
ATOM 1544 O O . LYS A 1 193 ? -0.456 -2.473 0.393 1.00 97.25 193 LYS A O 1
ATOM 1549 N N . THR A 1 194 ? -1.616 -4.338 -0.114 1.00 94.88 194 THR A N 1
ATOM 1550 C CA . THR A 1 194 ? -2.758 -3.698 -0.796 1.00 94.88 194 THR A CA 1
ATOM 1551 C C . THR A 1 194 ? -3.914 -3.394 0.163 1.00 94.88 194 THR A C 1
ATOM 1553 O O . THR A 1 194 ? -3.934 -3.883 1.297 1.00 94.88 194 THR A O 1
ATOM 1556 N N . SER A 1 195 ? -4.901 -2.618 -0.302 1.00 90.31 195 SER A N 1
ATOM 1557 C CA . SER A 1 195 ? -6.119 -2.246 0.443 1.00 90.31 195 SER A CA 1
ATOM 1558 C C . SER A 1 195 ? -6.898 -3.440 1.009 1.00 90.31 195 SER A C 1
ATOM 1560 O O . SER A 1 195 ? -7.444 -3.376 2.108 1.00 90.31 195 SER A O 1
ATOM 1562 N N . ASP A 1 196 ? -6.893 -4.565 0.298 1.00 86.19 196 ASP A N 1
ATOM 1563 C CA . ASP A 1 196 ? -7.542 -5.824 0.676 1.00 86.19 196 ASP A CA 1
ATOM 1564 C C . ASP A 1 196 ? -6.611 -6.803 1.417 1.00 86.19 196 ASP A C 1
ATOM 1566 O O . ASP A 1 196 ? -6.893 -8.000 1.533 1.00 86.19 196 ASP A O 1
ATOM 1570 N N . TRP A 1 197 ? -5.502 -6.282 1.952 1.00 89.94 197 TRP A N 1
ATOM 1571 C CA . TRP A 1 197 ? -4.560 -6.979 2.827 1.00 89.94 197 TRP A CA 1
ATOM 1572 C C . TRP A 1 197 ? -3.767 -8.118 2.184 1.00 89.94 197 TRP A C 1
ATOM 1574 O O . TRP A 1 197 ? -3.077 -8.853 2.901 1.00 89.94 197 TRP A O 1
ATOM 1584 N N . ARG A 1 198 ? -3.776 -8.237 0.850 1.00 93.31 198 ARG A N 1
ATOM 1585 C CA . ARG A 1 198 ? -2.795 -9.087 0.165 1.00 93.31 198 ARG A CA 1
ATOM 1586 C C . ARG A 1 198 ? -1.392 -8.551 0.417 1.00 93.31 198 ARG A C 1
ATOM 1588 O O . ARG A 1 198 ? -1.179 -7.347 0.551 1.00 93.31 198 ARG A O 1
ATOM 1595 N N . VAL A 1 199 ? -0.425 -9.461 0.469 1.00 95.75 199 VAL A N 1
ATOM 1596 C CA . VAL A 1 199 ? 0.991 -9.116 0.634 1.00 95.75 199 VAL A CA 1
ATOM 1597 C C . VAL A 1 199 ? 1.790 -9.764 -0.480 1.00 95.75 199 VAL A C 1
ATOM 1599 O O . VAL A 1 199 ? 1.789 -10.989 -0.632 1.00 95.75 199 VAL A O 1
ATOM 1602 N N . PHE A 1 200 ? 2.521 -8.937 -1.216 1.00 96.56 200 PHE A N 1
ATOM 1603 C CA . PHE A 1 200 ? 3.468 -9.348 -2.239 1.00 96.56 200 PHE A CA 1
ATOM 1604 C C . PHE A 1 200 ? 4.882 -8.978 -1.804 1.00 96.56 200 PHE A C 1
ATOM 1606 O O . PHE A 1 200 ? 5.124 -7.883 -1.304 1.00 96.56 200 PHE A O 1
ATOM 1613 N N . LEU A 1 201 ? 5.823 -9.894 -2.010 1.00 97.50 201 LEU A N 1
ATOM 1614 C CA . LEU A 1 201 ? 7.247 -9.586 -1.971 1.00 97.50 201 LEU A CA 1
ATOM 1615 C C . LEU A 1 201 ? 7.717 -9.394 -3.410 1.00 97.50 201 LEU A C 1
ATOM 1617 O O . LEU A 1 201 ? 7.503 -10.281 -4.239 1.00 97.50 201 LEU A O 1
ATOM 1621 N N . LEU A 1 202 ? 8.328 -8.254 -3.706 1.00 98.00 202 LEU A N 1
ATOM 1622 C CA . LEU A 1 202 ? 8.834 -7.910 -5.030 1.00 98.00 202 LEU A CA 1
ATOM 1623 C C . LEU A 1 202 ? 10.338 -7.687 -4.903 1.00 98.00 202 LEU A C 1
ATOM 1625 O O . LEU A 1 202 ? 10.778 -6.841 -4.135 1.00 98.00 202 LEU A O 1
ATOM 1629 N N . GLN A 1 203 ? 11.118 -8.489 -5.615 1.00 97.94 203 GLN A N 1
ATOM 1630 C CA . GLN A 1 203 ? 12.562 -8.331 -5.698 1.00 97.94 203 GLN A CA 1
ATOM 1631 C C . GLN A 1 203 ? 12.896 -7.469 -6.914 1.00 97.94 203 GLN A C 1
ATOM 1633 O O . GLN A 1 203 ? 12.528 -7.842 -8.034 1.00 97.94 203 GLN A O 1
ATOM 1638 N N . ALA A 1 204 ? 13.606 -6.370 -6.676 1.00 97.75 204 ALA A N 1
ATOM 1639 C CA . ALA A 1 204 ? 14.163 -5.503 -7.704 1.00 97.75 204 ALA A CA 1
ATOM 1640 C C . ALA A 1 204 ? 15.619 -5.897 -8.047 1.00 97.75 204 ALA A C 1
ATOM 1642 O O . ALA A 1 204 ? 16.253 -6.623 -7.271 1.00 97.75 204 ALA A O 1
ATOM 1643 N N . PRO A 1 205 ? 16.161 -5.449 -9.196 1.00 96.00 205 PRO A N 1
ATOM 1644 C CA . PRO A 1 205 ? 17.535 -5.757 -9.601 1.00 96.00 205 PRO A CA 1
ATOM 1645 C C . PRO A 1 205 ? 18.602 -5.144 -8.679 1.00 96.00 205 PRO A C 1
ATOM 1647 O O . PRO A 1 205 ? 19.606 -5.794 -8.400 1.00 96.00 205 PRO A O 1
ATOM 1650 N N . SER A 1 206 ? 18.365 -3.938 -8.156 1.00 97.25 206 SER A N 1
ATOM 1651 C CA . SER A 1 206 ? 19.286 -3.187 -7.290 1.00 97.25 206 SER A CA 1
ATOM 1652 C C . SER A 1 206 ? 18.553 -2.545 -6.102 1.00 97.25 206 SER A C 1
ATOM 1654 O O . SER A 1 206 ? 17.319 -2.540 -6.051 1.00 97.25 206 SER A O 1
ATOM 1656 N N . GLU A 1 207 ? 19.306 -2.032 -5.122 1.00 96.25 207 GLU A N 1
ATOM 1657 C CA . GLU A 1 207 ? 18.742 -1.276 -3.992 1.00 96.25 207 GLU A CA 1
ATOM 1658 C C . GLU A 1 207 ? 18.104 0.036 -4.464 1.00 96.25 207 GLU A C 1
ATOM 1660 O O . GLU A 1 207 ? 16.989 0.344 -4.053 1.00 96.25 207 GLU A O 1
ATOM 1665 N N . GLU A 1 208 ? 18.750 0.743 -5.392 1.00 95.88 208 GLU A N 1
ATOM 1666 C CA . GLU A 1 208 ? 18.214 1.944 -6.041 1.00 95.88 208 GLU A CA 1
ATOM 1667 C C . GLU A 1 208 ? 16.870 1.664 -6.724 1.00 95.88 208 GLU A C 1
ATOM 1669 O O . GLU A 1 208 ? 15.876 2.330 -6.442 1.00 95.88 208 GLU A O 1
ATOM 1674 N N . GLU A 1 209 ? 16.787 0.599 -7.528 1.00 96.94 209 GLU A N 1
ATOM 1675 C CA . GLU A 1 209 ? 15.529 0.215 -8.169 1.00 96.94 209 GLU A CA 1
ATOM 1676 C C . GLU A 1 209 ? 14.459 -0.162 -7.142 1.00 96.94 209 GLU A C 1
ATOM 1678 O O . GLU A 1 209 ? 13.297 0.212 -7.295 1.00 96.94 209 GLU A O 1
ATOM 1683 N N . MET A 1 210 ? 14.825 -0.875 -6.070 1.00 97.81 210 MET A N 1
ATOM 1684 C CA . MET A 1 210 ? 13.893 -1.194 -4.985 1.00 97.81 210 MET A CA 1
ATOM 1685 C C . MET A 1 210 ? 13.324 0.083 -4.354 1.00 97.81 210 MET A C 1
ATOM 1687 O O . MET A 1 210 ? 12.108 0.173 -4.169 1.00 97.81 210 MET A O 1
ATOM 1691 N N . MET A 1 211 ? 14.183 1.049 -4.025 1.00 97.38 211 MET A N 1
ATOM 1692 C CA . MET A 1 211 ? 13.778 2.321 -3.429 1.00 97.38 211 MET A CA 1
ATOM 1693 C C . MET A 1 211 ? 12.921 3.141 -4.396 1.00 97.38 211 MET A C 1
ATOM 1695 O O . MET A 1 211 ? 11.885 3.666 -3.988 1.00 97.38 211 MET A O 1
ATOM 1699 N N . SER A 1 212 ? 13.264 3.141 -5.683 1.00 97.19 212 SER A N 1
ATOM 1700 C CA . SER A 1 212 ? 12.491 3.822 -6.719 1.00 97.19 212 SER A CA 1
ATOM 1701 C C . SER A 1 212 ? 11.097 3.225 -6.917 1.00 97.19 212 SER A C 1
ATOM 1703 O O . SER A 1 212 ? 10.093 3.940 -6.985 1.00 97.19 212 SER A O 1
ATOM 1705 N N . TRP A 1 213 ? 10.980 1.893 -6.909 1.00 98.25 213 TRP A N 1
ATOM 1706 C CA . TRP A 1 213 ? 9.681 1.215 -6.912 1.00 98.25 213 TRP A CA 1
ATOM 1707 C C . TRP A 1 213 ? 8.847 1.542 -5.669 1.00 98.25 213 TRP A C 1
ATOM 1709 O O . TRP A 1 213 ? 7.645 1.784 -5.798 1.00 98.25 213 TRP A O 1
ATOM 1719 N N . ILE A 1 214 ? 9.462 1.568 -4.480 1.00 98.31 214 ILE A N 1
ATOM 1720 C CA . ILE A 1 214 ? 8.786 1.962 -3.234 1.00 98.31 214 ILE A CA 1
ATOM 1721 C C . ILE A 1 214 ? 8.249 3.393 -3.353 1.00 98.31 214 ILE A C 1
ATOM 1723 O O . ILE A 1 214 ? 7.066 3.619 -3.087 1.00 98.31 214 ILE A O 1
ATOM 1727 N N . PHE A 1 215 ? 9.090 4.333 -3.791 1.00 97.81 215 PHE A N 1
ATOM 1728 C CA . PHE A 1 215 ? 8.728 5.737 -3.959 1.00 97.81 215 PHE A CA 1
ATOM 1729 C C . PHE A 1 215 ? 7.552 5.902 -4.928 1.00 97.81 215 PHE A C 1
ATOM 1731 O O . PHE A 1 215 ? 6.511 6.443 -4.554 1.00 97.81 215 PHE A O 1
ATOM 1738 N N . ARG A 1 216 ? 7.675 5.373 -6.153 1.00 97.50 216 ARG A N 1
ATOM 1739 C CA . ARG A 1 216 ? 6.670 5.530 -7.216 1.00 97.50 216 ARG A CA 1
ATOM 1740 C C . ARG A 1 216 ? 5.321 4.926 -6.843 1.00 97.50 216 ARG A C 1
ATOM 1742 O O . ARG A 1 216 ? 4.294 5.572 -7.039 1.00 97.50 216 ARG A O 1
ATOM 1749 N N . ILE A 1 217 ? 5.305 3.718 -6.272 1.00 98.19 217 ILE A N 1
ATOM 1750 C CA . ILE A 1 217 ? 4.055 3.068 -5.848 1.00 98.19 217 ILE A CA 1
ATOM 1751 C C . ILE A 1 217 ? 3.366 3.888 -4.753 1.00 98.19 217 ILE A C 1
ATOM 1753 O O . ILE A 1 217 ? 2.163 4.137 -4.843 1.00 98.19 217 ILE A O 1
ATOM 1757 N N . ASN A 1 218 ? 4.113 4.315 -3.733 1.00 98.25 218 ASN A N 1
ATOM 1758 C CA . ASN A 1 218 ? 3.539 5.061 -2.618 1.00 98.25 218 ASN A CA 1
ATOM 1759 C C . ASN A 1 218 ? 3.069 6.456 -3.039 1.00 98.25 218 ASN A C 1
ATOM 1761 O O . ASN A 1 218 ? 2.018 6.890 -2.575 1.00 98.25 218 ASN A O 1
ATOM 1765 N N . LEU A 1 219 ? 3.792 7.134 -3.937 1.00 96.50 219 LEU A N 1
ATOM 1766 C CA . LEU A 1 219 ? 3.400 8.446 -4.451 1.00 96.50 219 LEU A CA 1
ATOM 1767 C C . LEU A 1 219 ? 2.094 8.363 -5.250 1.00 96.50 219 LEU A C 1
ATOM 1769 O O . LEU A 1 219 ? 1.173 9.133 -4.993 1.00 96.50 219 LEU A O 1
ATOM 1773 N N . VAL A 1 220 ? 1.977 7.392 -6.163 1.00 95.81 220 VAL A N 1
ATOM 1774 C CA . VAL A 1 220 ? 0.734 7.140 -6.912 1.00 95.81 220 VAL A CA 1
ATOM 1775 C C . VAL A 1 220 ? -0.421 6.841 -5.957 1.00 95.81 220 VAL A C 1
ATOM 1777 O O . VAL A 1 220 ? -1.509 7.397 -6.101 1.00 95.81 220 VAL A O 1
ATOM 1780 N N . ALA A 1 221 ? -0.196 6.000 -4.946 1.00 96.69 221 ALA A N 1
ATOM 1781 C CA . ALA A 1 221 ? -1.229 5.697 -3.966 1.00 96.69 221 ALA A CA 1
ATOM 1782 C C . ALA A 1 221 ? -1.626 6.941 -3.145 1.00 96.69 221 ALA A C 1
ATOM 1784 O O . ALA A 1 221 ? -2.816 7.165 -2.929 1.00 96.69 221 ALA A O 1
ATOM 1785 N N . ALA A 1 222 ? -0.675 7.788 -2.746 1.00 96.62 222 ALA A N 1
ATOM 1786 C CA . ALA A 1 222 ? -0.948 9.025 -2.014 1.00 96.62 222 ALA A CA 1
ATOM 1787 C C . ALA A 1 222 ? -1.754 10.036 -2.849 1.00 96.62 222 ALA A C 1
ATOM 1789 O O . ALA A 1 222 ? -2.725 10.609 -2.347 1.00 96.62 222 ALA A O 1
ATOM 1790 N N . LEU A 1 223 ? -1.388 10.211 -4.122 1.00 93.88 223 LEU A N 1
ATOM 1791 C CA . LEU A 1 223 ? -2.033 11.151 -5.041 1.00 93.88 223 LEU A CA 1
ATOM 1792 C C . LEU A 1 223 ? -3.467 10.744 -5.379 1.00 93.88 223 LEU A C 1
ATOM 1794 O O . LEU A 1 223 ? -4.348 11.594 -5.385 1.00 93.88 223 LEU A O 1
ATOM 1798 N N . PHE A 1 224 ? -3.708 9.457 -5.642 1.00 93.12 224 PHE A N 1
ATOM 1799 C CA . PHE A 1 224 ? -4.952 9.038 -6.292 1.00 93.12 224 PHE A CA 1
ATOM 1800 C C . PHE A 1 224 ? -5.915 8.242 -5.412 1.00 93.12 224 PHE A C 1
ATOM 1802 O O . PHE A 1 224 ? -7.052 8.036 -5.828 1.00 93.12 224 PHE A O 1
ATOM 1809 N N . SER A 1 225 ? -5.533 7.810 -4.204 1.00 92.25 225 SER A N 1
ATOM 1810 C CA . SER A 1 225 ? -6.464 7.072 -3.333 1.00 92.25 225 SER A CA 1
ATOM 1811 C C . SER A 1 225 ? -7.587 7.978 -2.824 1.00 92.25 225 SER A C 1
ATOM 1813 O O . SER A 1 225 ? -7.319 8.956 -2.126 1.00 92.25 225 SER A O 1
ATOM 1815 N N . ALA A 1 226 ? -8.840 7.647 -3.138 1.00 87.12 226 ALA A N 1
ATOM 1816 C CA . ALA A 1 226 ? -10.001 8.381 -2.639 1.00 87.12 226 ALA A CA 1
ATOM 1817 C C . ALA A 1 226 ? -10.151 8.258 -1.107 1.00 87.12 226 ALA A C 1
ATOM 1819 O O . ALA A 1 226 ? -9.708 7.271 -0.524 1.00 87.12 226 ALA A O 1
ATOM 1820 N N . PRO A 1 227 ? -10.780 9.225 -0.418 1.00 81.38 227 PRO A N 1
ATOM 1821 C CA . PRO A 1 227 ? -11.058 9.113 1.013 1.00 81.38 227 PRO A CA 1
ATOM 1822 C C . PRO A 1 227 ? -11.831 7.831 1.358 1.00 81.38 227 PRO A C 1
ATOM 1824 O O . PRO A 1 227 ? -12.706 7.407 0.606 1.00 81.38 227 PRO A O 1
ATOM 1827 N N . ALA A 1 228 ? -11.521 7.212 2.503 1.00 77.56 228 ALA A N 1
ATOM 1828 C CA . ALA A 1 228 ? -12.248 6.032 2.970 1.00 77.56 228 ALA A CA 1
ATOM 1829 C C . ALA A 1 228 ? -13.748 6.337 3.095 1.00 77.56 228 ALA A C 1
ATOM 1831 O O . ALA A 1 228 ? -14.121 7.442 3.497 1.00 77.56 228 ALA A O 1
ATOM 1832 N N . PHE A 1 229 ? -14.604 5.353 2.799 1.00 69.62 229 PHE A N 1
ATOM 1833 C CA . PHE A 1 229 ? -16.034 5.527 3.034 1.00 69.62 229 PHE A CA 1
ATOM 1834 C C . PHE A 1 229 ? -16.281 5.850 4.513 1.00 69.62 229 PHE A C 1
ATOM 1836 O O . PHE A 1 229 ? -15.582 5.296 5.375 1.00 69.62 229 PHE A O 1
ATOM 1843 N N . PRO A 1 230 ? -17.279 6.700 4.826 1.00 62.41 230 PRO A N 1
ATOM 1844 C CA . PRO A 1 230 ? -17.750 6.847 6.193 1.00 62.41 230 PRO A CA 1
ATOM 1845 C C . PRO A 1 230 ? -17.978 5.459 6.788 1.00 62.41 230 PRO A C 1
ATOM 1847 O O . PRO A 1 230 ? -18.508 4.573 6.107 1.00 62.41 230 PRO A O 1
ATOM 1850 N N . ALA A 1 231 ? -17.522 5.249 8.024 1.00 59.50 231 ALA A N 1
ATOM 1851 C CA . ALA A 1 231 ? -17.722 3.973 8.692 1.00 59.50 231 ALA A CA 1
ATOM 1852 C C . ALA A 1 231 ? -19.214 3.632 8.639 1.00 59.50 231 ALA A C 1
ATOM 1854 O O . ALA A 1 231 ? -20.055 4.482 8.938 1.00 59.50 231 ALA A O 1
ATOM 1855 N N . ALA A 1 232 ? -19.542 2.409 8.218 1.00 54.84 232 ALA A N 1
ATOM 1856 C CA . ALA A 1 232 ? -20.927 1.978 8.214 1.00 54.84 232 ALA A CA 1
ATOM 1857 C C . ALA A 1 232 ? -21.473 2.106 9.637 1.00 54.84 232 ALA A C 1
ATOM 1859 O O . ALA A 1 232 ? -20.943 1.482 10.557 1.00 54.84 232 ALA A O 1
ATOM 1860 N N . ILE A 1 233 ? -22.502 2.937 9.806 1.00 45.69 233 ILE A N 1
ATOM 1861 C CA . ILE A 1 233 ? -23.205 3.081 11.076 1.00 45.69 233 ILE A CA 1
ATOM 1862 C C . ILE A 1 233 ? -23.929 1.756 11.302 1.00 45.69 233 ILE A C 1
ATOM 1864 O O . ILE A 1 233 ? -24.935 1.452 10.667 1.00 45.69 233 ILE A O 1
ATOM 1868 N N . GLY A 1 234 ? -23.345 0.917 12.144 1.00 48.31 234 GLY A N 1
ATOM 1869 C CA . GLY A 1 234 ? -23.906 -0.354 12.563 1.00 48.31 234 GLY A CA 1
ATOM 1870 C C . GLY A 1 234 ? -23.368 -0.697 13.943 1.00 48.31 234 GLY A C 1
ATOM 1871 O O . GLY A 1 234 ? -22.221 -0.383 14.257 1.00 48.31 234 GLY A O 1
ATOM 1872 N N . SER A 1 235 ? -24.187 -1.366 14.756 1.00 41.50 235 SER A N 1
ATOM 1873 C CA . SER A 1 235 ? -23.885 -1.846 16.119 1.00 41.50 235 SER A CA 1
ATOM 1874 C C . SER A 1 235 ? -22.867 -3.011 16.115 1.00 41.50 235 SER A C 1
ATOM 1876 O O . SER A 1 235 ? -22.971 -4.040 16.789 1.00 41.50 235 SER A O 1
ATOM 1878 N N . MET A 1 236 ? -21.802 -2.886 15.321 1.00 49.41 236 MET A N 1
ATOM 1879 C CA . MET A 1 236 ? -20.692 -3.822 15.376 1.00 49.41 236 MET A CA 1
ATOM 1880 C C . MET A 1 236 ? -19.885 -3.551 16.643 1.00 49.41 236 MET A C 1
ATOM 1882 O O . MET A 1 236 ? -18.956 -2.754 16.648 1.00 49.41 236 MET A O 1
ATOM 1886 N N . LYS A 1 237 ? -20.179 -4.309 17.707 1.00 57.66 237 LYS A N 1
ATOM 1887 C CA . LYS A 1 237 ? -19.365 -4.376 18.939 1.00 57.66 237 LYS A CA 1
ATOM 1888 C C . LYS A 1 237 ? -17.918 -4.862 18.711 1.00 57.66 237 LYS A C 1
ATOM 1890 O O . LYS A 1 237 ? -17.195 -5.076 19.673 1.00 57.66 237 LYS A O 1
ATOM 1895 N N . LYS A 1 238 ? -17.507 -5.114 17.461 1.00 69.44 238 LYS A N 1
ATOM 1896 C CA . LYS A 1 238 ? -16.215 -5.699 17.091 1.00 69.44 238 LYS A CA 1
ATOM 1897 C C . LYS A 1 238 ? -15.528 -4.875 16.029 1.00 69.44 238 LYS A C 1
ATOM 1899 O O . LYS A 1 238 ? -16.157 -4.456 15.058 1.00 69.44 238 LYS A O 1
ATOM 1904 N N . PHE A 1 239 ? -14.213 -4.765 16.171 1.00 77.62 239 PHE A N 1
ATOM 1905 C CA . PHE A 1 239 ? -13.371 -4.130 15.178 1.00 77.62 239 PHE A CA 1
ATOM 1906 C C . PHE A 1 239 ? -13.530 -4.795 13.802 1.00 77.62 239 PHE A C 1
ATOM 1908 O O . PHE A 1 239 ? -13.318 -5.998 13.639 1.00 77.62 239 PHE A O 1
ATOM 1915 N N . CYS A 1 240 ? -13.881 -3.983 12.810 1.00 74.00 240 CYS A N 1
ATOM 1916 C CA . CYS A 1 240 ? -13.917 -4.357 11.406 1.00 74.00 240 CYS A CA 1
ATOM 1917 C C . CYS A 1 240 ? -13.087 -3.359 10.612 1.00 74.00 240 CYS A C 1
ATOM 1919 O O . CYS A 1 240 ? -13.102 -2.159 10.886 1.00 74.00 240 CYS A O 1
ATOM 1921 N N . ARG A 1 241 ? -12.357 -3.864 9.618 1.00 79.69 241 ARG A N 1
ATOM 1922 C CA . ARG A 1 241 ? -11.563 -3.011 8.736 1.00 79.69 241 ARG A CA 1
ATOM 1923 C C . ARG A 1 241 ? -12.516 -2.164 7.881 1.00 79.69 241 ARG A C 1
ATOM 1925 O O . ARG A 1 241 ? -13.435 -2.741 7.295 1.00 79.69 241 ARG A O 1
ATOM 1932 N N . PRO A 1 242 ? -12.308 -0.843 7.787 1.00 76.75 242 PRO A N 1
ATOM 1933 C CA . PRO A 1 242 ? -13.062 0.009 6.881 1.00 76.75 242 PRO A CA 1
ATOM 1934 C C . PRO A 1 242 ? -12.938 -0.464 5.433 1.00 76.75 242 PRO A C 1
ATOM 1936 O O . PRO A 1 242 ? -11.890 -0.957 5.011 1.00 76.75 242 PRO A O 1
ATOM 1939 N N . LEU A 1 243 ? -14.012 -0.285 4.667 1.00 74.94 243 LEU A N 1
ATOM 1940 C CA . LEU A 1 243 ? -13.980 -0.495 3.226 1.00 74.94 243 LEU A CA 1
ATOM 1941 C C . LEU A 1 243 ? -13.325 0.718 2.563 1.00 74.94 243 LEU A C 1
ATOM 1943 O O . LEU A 1 243 ? -13.728 1.858 2.796 1.00 74.94 243 LEU A O 1
ATOM 1947 N N . LEU A 1 244 ? -12.315 0.454 1.739 1.00 81.38 244 LEU A N 1
ATOM 1948 C CA . LEU A 1 244 ? -11.565 1.479 1.023 1.00 81.38 244 LEU A CA 1
ATOM 1949 C C . LEU A 1 244 ? -12.008 1.499 -0.446 1.00 81.38 244 LEU A C 1
ATOM 1951 O O . LEU A 1 244 ? -12.024 0.437 -1.077 1.00 81.38 244 LEU A O 1
ATOM 1955 N N . PRO A 1 245 ? -12.396 2.661 -0.996 1.00 80.62 245 PRO A N 1
ATOM 1956 C CA . PRO A 1 245 ? -12.799 2.761 -2.393 1.00 80.62 245 PRO A CA 1
ATOM 1957 C C . PRO A 1 245 ? -11.632 2.481 -3.343 1.00 80.62 245 PRO A C 1
ATOM 1959 O O . PRO A 1 245 ? -10.507 2.917 -3.127 1.00 80.62 245 PRO A O 1
ATOM 1962 N N . SER A 1 246 ? -11.913 1.786 -4.447 1.00 77.12 246 SER A N 1
ATOM 1963 C CA . SER A 1 246 ? -10.951 1.610 -5.546 1.00 77.12 246 SER A CA 1
ATOM 1964 C C . SER A 1 246 ? -10.981 2.742 -6.578 1.00 77.12 246 SER A C 1
ATOM 1966 O O . SER A 1 246 ? -10.217 2.694 -7.541 1.00 77.12 246 SER A O 1
ATOM 1968 N N . SER A 1 247 ? -11.858 3.734 -6.401 1.00 77.00 247 SER A N 1
ATOM 1969 C CA . SER A 1 247 ? -11.954 4.908 -7.268 1.00 77.00 247 SER A CA 1
ATOM 1970 C C . SER A 1 247 ? -10.795 5.875 -7.039 1.00 77.00 247 SER A C 1
ATOM 1972 O O . SER A 1 247 ? -10.217 5.937 -5.952 1.00 77.00 247 SER A O 1
ATOM 1974 N N . THR A 1 248 ? -10.492 6.665 -8.063 1.00 82.94 248 THR A N 1
ATOM 1975 C CA . THR A 1 248 ? -9.593 7.809 -7.935 1.00 82.94 248 THR A CA 1
ATOM 1976 C C . THR A 1 248 ? -10.228 8.892 -7.061 1.00 82.94 248 THR A C 1
ATOM 1978 O O . THR A 1 248 ? -11.452 9.053 -7.035 1.00 82.94 248 THR A O 1
ATOM 1981 N N . THR A 1 249 ? -9.402 9.620 -6.311 1.00 86.81 249 THR A N 1
ATOM 1982 C CA . THR A 1 249 ? -9.849 10.800 -5.561 1.00 86.81 249 THR A CA 1
ATOM 1983 C C . THR A 1 249 ? -10.367 11.882 -6.511 1.00 86.81 249 THR A C 1
ATOM 1985 O O . THR A 1 249 ? -9.869 12.026 -7.626 1.00 86.81 249 THR A O 1
ATOM 1988 N N . ARG A 1 250 ? -11.373 12.637 -6.059 1.00 88.12 250 ARG A N 1
ATOM 1989 C CA . ARG A 1 250 ? -11.855 13.862 -6.724 1.00 88.12 250 ARG A CA 1
ATOM 1990 C C . ARG A 1 250 ? -11.264 15.130 -6.099 1.00 88.12 250 ARG A C 1
ATOM 1992 O O . ARG A 1 250 ? -11.562 16.223 -6.558 1.00 88.12 250 ARG A O 1
ATOM 1999 N N . LEU A 1 251 ? -10.481 14.971 -5.031 1.00 88.50 251 LEU A N 1
ATOM 2000 C CA . LEU A 1 251 ? -9.822 16.069 -4.337 1.00 88.50 251 LEU A CA 1
ATOM 2001 C C . LEU A 1 251 ? -8.641 16.570 -5.164 1.00 88.50 251 LEU A C 1
ATOM 2003 O O . LEU A 1 251 ? -7.923 15.771 -5.775 1.00 88.50 251 LEU A O 1
ATOM 2007 N N . ASN A 1 252 ? -8.403 17.878 -5.134 1.00 92.31 252 ASN A N 1
ATOM 2008 C CA . ASN A 1 252 ? -7.149 18.422 -5.649 1.00 92.31 252 ASN A CA 1
ATOM 2009 C C . ASN A 1 252 ? -5.968 18.038 -4.727 1.00 92.31 252 ASN A C 1
ATOM 2011 O O . ASN A 1 252 ? -6.158 17.479 -3.646 1.00 92.31 252 ASN A O 1
ATOM 2015 N N . GLN A 1 253 ? -4.726 18.312 -5.139 1.00 92.94 253 GLN A N 1
ATOM 2016 C CA . GLN A 1 253 ? -3.544 17.851 -4.394 1.00 92.94 253 GLN A CA 1
ATOM 2017 C C . GLN A 1 253 ? -3.448 18.435 -2.969 1.00 92.94 253 GLN A C 1
ATOM 2019 O O . GLN A 1 253 ? -3.009 17.733 -2.055 1.00 92.94 253 GLN A O 1
ATOM 2024 N N . GLU A 1 254 ? -3.863 19.687 -2.757 1.00 94.50 254 GLU A N 1
ATOM 2025 C CA . GLU A 1 254 ? -3.821 20.342 -1.440 1.00 94.50 254 GLU A CA 1
ATOM 2026 C C . GLU A 1 254 ? -4.889 19.768 -0.504 1.00 94.50 254 GLU A C 1
ATOM 2028 O O . GLU A 1 254 ? -4.611 19.415 0.645 1.00 94.50 254 GLU A O 1
ATOM 2033 N N . GLU A 1 255 ? -6.107 19.597 -1.016 1.00 95.06 255 GLU A N 1
ATOM 2034 C CA . GLU A 1 255 ? -7.208 18.945 -0.308 1.00 95.06 255 GLU A CA 1
ATOM 2035 C C . GLU A 1 255 ? -6.874 17.491 0.035 1.00 95.06 255 GLU A C 1
ATOM 2037 O O . GLU A 1 255 ? -7.167 17.024 1.138 1.00 95.06 255 GLU A O 1
ATOM 2042 N N . GLN A 1 256 ? -6.223 16.781 -0.888 1.00 95.31 256 GLN A N 1
ATOM 2043 C CA . GLN A 1 256 ? -5.760 15.412 -0.698 1.00 95.31 256 GLN A CA 1
ATOM 2044 C C . GLN A 1 256 ? -4.712 15.333 0.420 1.00 95.31 256 GLN A C 1
ATOM 2046 O O . GLN A 1 256 ? -4.818 14.472 1.297 1.00 95.31 256 GLN A O 1
ATOM 2051 N N . LEU A 1 257 ? -3.736 16.249 0.444 1.00 96.19 257 LEU A N 1
ATOM 2052 C CA . LEU A 1 257 ? -2.759 16.339 1.532 1.00 96.19 257 LEU A CA 1
ATOM 2053 C C . LEU A 1 257 ? -3.454 16.598 2.874 1.00 96.19 257 LEU A C 1
ATOM 2055 O O . LEU A 1 257 ? -3.249 15.841 3.823 1.00 96.19 257 LEU A O 1
ATOM 2059 N N . LYS A 1 258 ? -4.336 17.601 2.941 1.00 96.69 258 LYS A N 1
ATOM 2060 C CA . LYS A 1 258 ? -5.089 17.935 4.159 1.00 96.69 258 LYS A CA 1
ATOM 2061 C C . LYS A 1 258 ? -5.955 16.767 4.644 1.00 96.69 258 LYS A C 1
ATOM 2063 O O . LYS A 1 258 ? -6.042 16.508 5.844 1.00 96.69 258 LYS A O 1
ATOM 2068 N N . SER A 1 259 ? -6.576 16.033 3.721 1.00 95.56 259 SER A N 1
ATOM 2069 C CA . SER A 1 259 ? -7.337 14.813 4.008 1.00 95.56 259 SER A CA 1
ATOM 2070 C C . SER A 1 259 ? -6.454 13.743 4.662 1.00 95.56 259 SER A C 1
ATOM 2072 O O . SER A 1 259 ? -6.803 13.219 5.726 1.00 95.56 259 SER A O 1
ATOM 2074 N N . HIS A 1 260 ? -5.270 13.472 4.101 1.00 96.94 260 HIS A N 1
ATOM 2075 C CA . HIS A 1 260 ? -4.318 12.516 4.679 1.00 96.94 260 HIS A CA 1
ATOM 2076 C C . HIS A 1 260 ? -3.778 12.966 6.039 1.00 96.94 260 HIS A C 1
ATOM 2078 O O . HIS A 1 260 ? -3.664 12.137 6.940 1.00 96.94 260 HIS A O 1
ATOM 2084 N N . GLU A 1 261 ? -3.503 14.258 6.231 1.00 97.56 261 GLU A N 1
ATOM 2085 C CA . GLU A 1 261 ? -3.073 14.821 7.520 1.00 97.56 261 GLU A CA 1
ATOM 2086 C C . GLU A 1 261 ? -4.146 14.665 8.601 1.00 97.56 261 GLU A C 1
ATOM 2088 O O . GLU A 1 261 ? -3.857 14.236 9.721 1.00 97.56 261 GLU A O 1
ATOM 2093 N N . ASN A 1 262 ? -5.401 14.969 8.269 1.00 96.25 262 ASN A N 1
ATOM 2094 C CA . ASN A 1 262 ? -6.527 14.768 9.175 1.00 96.25 262 ASN A CA 1
ATOM 2095 C C . ASN A 1 262 ? -6.684 13.289 9.531 1.00 96.25 262 ASN A C 1
ATOM 2097 O O . ASN A 1 262 ? -6.881 12.946 10.700 1.00 96.25 262 ASN A O 1
ATOM 2101 N N . LYS A 1 263 ? -6.534 12.397 8.546 1.00 94.81 263 LYS A N 1
ATOM 2102 C CA . LYS A 1 263 ? -6.636 10.961 8.788 1.00 94.81 263 LYS A CA 1
ATOM 2103 C C . LYS A 1 263 ? -5.480 10.430 9.630 1.00 94.81 263 LYS A C 1
ATOM 2105 O O . LYS A 1 263 ? -5.709 9.603 10.511 1.00 94.81 263 LYS A O 1
ATOM 2110 N N . LEU A 1 264 ? -4.266 10.937 9.426 1.00 96.81 264 LEU A N 1
ATOM 2111 C CA . LEU A 1 264 ? -3.109 10.619 10.257 1.00 96.81 264 LEU A CA 1
ATOM 2112 C C . LEU A 1 264 ? -3.337 11.032 11.716 1.00 96.81 264 LEU A C 1
ATOM 2114 O O . LEU A 1 264 ? -3.079 10.234 12.620 1.00 96.81 264 LEU A O 1
ATOM 2118 N N . LYS A 1 265 ? -3.853 12.246 11.949 1.00 97.19 265 LYS A N 1
ATOM 2119 C CA . LYS A 1 265 ? -4.206 12.731 13.294 1.00 97.19 265 LYS A CA 1
ATOM 2120 C C . LYS A 1 265 ? -5.247 11.826 13.950 1.00 97.19 265 LYS A C 1
ATOM 2122 O O . LYS A 1 265 ? -5.035 11.380 15.074 1.00 97.19 265 LYS A O 1
ATOM 2127 N N . GLN A 1 266 ? -6.317 11.498 13.223 1.00 94.94 266 GLN A N 1
ATOM 2128 C CA . GLN A 1 266 ? -7.375 10.608 13.700 1.00 94.94 266 GLN A CA 1
ATOM 2129 C C . GLN A 1 266 ? -6.828 9.224 14.087 1.00 94.94 266 GLN A C 1
ATOM 2131 O O . GLN A 1 266 ? -7.014 8.782 15.215 1.00 94.94 266 GLN A O 1
ATOM 2136 N N . ILE A 1 267 ? -6.123 8.545 13.175 1.00 95.00 267 ILE A N 1
ATOM 2137 C CA . ILE A 1 267 ? -5.597 7.192 13.417 1.00 95.00 267 ILE A CA 1
ATOM 2138 C C . ILE A 1 267 ? -4.548 7.188 14.533 1.00 95.00 267 ILE A C 1
ATOM 2140 O O . ILE A 1 267 ? -4.473 6.231 15.302 1.00 95.00 267 ILE A O 1
ATOM 2144 N N . SER A 1 268 ? -3.750 8.252 14.650 1.00 96.81 268 SER A N 1
ATOM 2145 C CA . SER A 1 268 ? -2.790 8.386 15.748 1.00 96.81 268 SER A CA 1
ATOM 2146 C C . SER A 1 268 ? -3.498 8.479 17.097 1.00 96.81 268 SER A C 1
ATOM 2148 O O . SER A 1 268 ? -3.097 7.780 18.020 1.00 96.81 268 SER A O 1
ATOM 2150 N N . LEU A 1 269 ? -4.567 9.275 17.201 1.00 96.31 269 LEU A N 1
ATOM 2151 C CA . LEU A 1 269 ? -5.366 9.371 18.423 1.00 96.31 269 LEU A CA 1
ATOM 2152 C C . LEU A 1 269 ? -6.024 8.027 18.773 1.00 96.31 269 LEU A C 1
ATOM 2154 O O . LEU A 1 269 ? -5.887 7.564 19.902 1.00 96.31 269 LEU A O 1
ATOM 2158 N N . GLU A 1 270 ? -6.658 7.373 17.794 1.00 94.19 270 GLU A N 1
ATOM 2159 C CA . GLU A 1 270 ? -7.285 6.056 17.977 1.00 94.19 270 GLU A CA 1
ATOM 2160 C C . GLU A 1 270 ? -6.273 4.991 18.437 1.00 94.19 270 GLU A C 1
ATOM 2162 O O . GLU A 1 270 ? -6.605 4.139 19.259 1.00 94.19 270 GLU A O 1
ATOM 2167 N N . LEU A 1 271 ? -5.034 5.019 17.927 1.00 94.81 271 LEU A N 1
ATOM 2168 C CA . LEU A 1 271 ? -3.975 4.090 18.336 1.00 94.81 271 LEU A CA 1
ATOM 2169 C C . LEU A 1 271 ? -3.507 4.338 19.772 1.00 94.81 271 LEU A C 1
ATOM 2171 O O . LEU A 1 271 ? -3.268 3.379 20.504 1.00 94.81 271 LEU A O 1
ATOM 2175 N N . GLU A 1 272 ? -3.365 5.599 20.178 1.00 95.38 272 GLU A N 1
ATOM 2176 C CA . GLU A 1 272 ? -2.979 5.941 21.549 1.00 95.38 272 GLU A CA 1
ATOM 2177 C C . GLU A 1 272 ? -4.083 5.583 22.552 1.00 95.38 272 GLU A C 1
ATOM 2179 O O . GLU A 1 272 ? -3.795 5.021 23.606 1.00 95.38 272 GLU A O 1
ATOM 2184 N N . GLU A 1 273 ? -5.350 5.832 22.218 1.00 93.81 273 GLU A N 1
ATOM 2185 C CA . GLU A 1 273 ? -6.497 5.403 23.029 1.00 93.81 273 GLU A CA 1
ATOM 2186 C C . GLU A 1 273 ? -6.574 3.874 23.141 1.00 93.81 273 GLU A C 1
ATOM 2188 O O . GLU A 1 273 ? -6.737 3.330 24.237 1.00 93.81 273 GLU A O 1
ATOM 2193 N N . HIS A 1 274 ? -6.380 3.170 22.022 1.00 91.88 274 HIS A N 1
ATOM 2194 C CA . HIS A 1 274 ? -6.325 1.710 21.992 1.00 91.88 274 HIS A CA 1
ATOM 2195 C C . HIS A 1 274 ? -5.238 1.179 22.932 1.00 91.88 274 HIS A C 1
ATOM 2197 O O . HIS A 1 274 ? -5.508 0.317 23.756 1.00 91.88 274 HIS A O 1
ATOM 2203 N N . LYS A 1 275 ? -4.034 1.762 22.904 1.00 92.00 275 LYS A N 1
ATOM 2204 C CA . LYS A 1 275 ? -2.925 1.368 23.791 1.00 92.00 275 LYS A CA 1
ATOM 2205 C C . LYS A 1 275 ? -3.162 1.639 25.274 1.00 92.00 275 LYS A C 1
ATOM 2207 O O . LYS A 1 275 ? -2.570 0.964 26.113 1.00 92.00 275 LYS A O 1
ATOM 2212 N N . ARG A 1 276 ? -4.004 2.620 25.608 1.00 91.25 276 ARG A N 1
ATOM 2213 C CA . ARG A 1 276 ? -4.381 2.943 26.995 1.00 91.25 276 ARG A CA 1
ATOM 2214 C C . ARG A 1 276 ? -5.413 1.980 27.579 1.00 91.25 276 ARG A C 1
ATOM 2216 O O . ARG A 1 276 ? -5.625 2.009 28.786 1.00 91.25 276 ARG A O 1
ATOM 2223 N N . SER A 1 277 ? -6.033 1.140 26.752 1.00 85.44 277 SER A N 1
ATOM 2224 C CA . SER A 1 277 ? -7.089 0.200 27.142 1.00 85.44 277 SER A CA 1
ATOM 2225 C C . SER A 1 277 ? -6.697 -1.263 26.865 1.00 85.44 277 SER A C 1
ATOM 2227 O O . SER A 1 277 ? -7.373 -1.951 26.096 1.00 85.44 277 SER A O 1
ATOM 2229 N N . PRO A 1 278 ? -5.589 -1.771 27.448 1.00 83.06 278 PRO A N 1
ATOM 2230 C CA . PRO A 1 278 ? -5.192 -3.161 27.255 1.00 83.06 278 PRO A CA 1
ATOM 2231 C C . PRO A 1 278 ? -6.230 -4.126 27.865 1.00 83.06 278 PRO A C 1
ATOM 2233 O O . PRO A 1 278 ? -6.805 -3.823 28.909 1.00 83.06 278 PRO A O 1
ATOM 2236 N N . PRO A 1 279 ? -6.466 -5.297 27.244 1.00 80.00 279 PRO A N 1
ATOM 2237 C CA . PRO A 1 279 ? -7.439 -6.269 27.729 1.00 80.00 279 PRO A CA 1
ATOM 2238 C C . PRO A 1 279 ? -6.947 -6.954 29.008 1.00 80.00 279 PRO A C 1
ATOM 2240 O O . PRO A 1 279 ? -5.765 -7.299 29.118 1.00 80.00 279 PRO A O 1
ATOM 2243 N N . ASP A 1 280 ? -7.862 -7.227 29.940 1.00 72.88 280 ASP A N 1
ATOM 2244 C CA . ASP A 1 280 ? -7.534 -7.895 31.198 1.00 72.88 280 ASP A CA 1
ATOM 2245 C C . ASP A 1 280 ? -7.161 -9.377 30.982 1.00 72.88 280 ASP A C 1
ATOM 2247 O O . ASP A 1 280 ? -7.955 -10.229 30.580 1.00 72.88 280 ASP A O 1
ATOM 2251 N N . LEU A 1 281 ? -5.879 -9.655 31.236 1.00 63.75 281 LEU A N 1
ATOM 2252 C CA . LEU A 1 281 ? -5.273 -10.910 31.693 1.00 63.75 281 LEU A CA 1
ATOM 2253 C C . LEU A 1 281 ? -5.879 -12.232 31.182 1.00 63.75 281 LEU A C 1
ATOM 2255 O O . LEU A 1 281 ? -6.195 -13.115 31.966 1.00 63.75 281 LEU A O 1
ATOM 2259 N N . THR A 1 282 ? -5.908 -12.455 29.865 1.00 66.88 282 THR A N 1
ATOM 2260 C CA . THR A 1 282 ? -5.637 -13.792 29.292 1.00 66.88 282 THR A CA 1
ATOM 2261 C C . THR A 1 282 ? -5.132 -13.671 27.841 1.00 66.88 282 THR A C 1
ATOM 2263 O O . THR A 1 282 ? -5.894 -13.296 26.952 1.00 66.88 282 THR A O 1
ATOM 2266 N N . PRO A 1 283 ? -3.880 -14.064 27.525 1.00 65.50 283 PRO A N 1
ATOM 2267 C CA . PRO A 1 283 ? -3.281 -13.901 26.187 1.00 65.50 283 PRO A CA 1
ATOM 2268 C C . PRO A 1 283 ? -3.906 -14.774 25.079 1.00 65.50 283 PRO A C 1
ATOM 2270 O O . PRO A 1 283 ? -3.428 -14.788 23.947 1.00 65.50 283 PRO A O 1
ATOM 2273 N N . LYS A 1 284 ? -4.960 -15.536 25.395 1.00 71.06 284 LYS A N 1
ATOM 2274 C CA . LYS A 1 284 ? -5.723 -16.368 24.452 1.00 71.06 284 LYS A CA 1
ATOM 2275 C C . LYS A 1 284 ? -7.213 -16.014 24.411 1.00 71.06 284 LYS A C 1
ATOM 2277 O O . LYS A 1 284 ? -7.976 -16.738 23.770 1.00 71.06 284 LYS A O 1
ATOM 2282 N N . SER A 1 285 ? -7.654 -14.953 25.093 1.00 82.44 285 SER A N 1
ATOM 2283 C CA . SER A 1 285 ? -9.048 -14.528 24.980 1.00 82.44 285 SER A CA 1
ATOM 2284 C C . SER A 1 285 ? -9.333 -13.994 23.581 1.00 82.44 285 SER A C 1
ATOM 2286 O O . SER A 1 285 ? -8.470 -13.462 22.880 1.00 82.44 285 SER A O 1
ATOM 2288 N N . LYS A 1 286 ? -10.594 -14.121 23.177 1.00 81.88 286 LYS A N 1
ATOM 2289 C CA . LYS A 1 286 ? -11.096 -13.522 21.941 1.00 81.88 286 LYS A CA 1
ATOM 2290 C C . LYS A 1 286 ? -10.893 -12.003 21.919 1.00 81.88 286 LYS A C 1
ATOM 2292 O O . LYS A 1 286 ? -10.601 -11.452 20.867 1.00 81.88 286 LYS A O 1
ATOM 2297 N N . GLU A 1 287 ? -11.015 -11.358 23.074 1.00 82.94 287 GLU A N 1
ATOM 2298 C CA . GLU A 1 287 ? -10.792 -9.924 23.249 1.00 82.94 287 GLU A CA 1
ATOM 2299 C C . GLU A 1 287 ? -9.322 -9.541 23.037 1.00 82.94 287 GLU A C 1
ATOM 2301 O O . GLU A 1 287 ? -9.040 -8.577 22.333 1.00 82.94 287 GLU A O 1
ATOM 2306 N N . SER A 1 288 ? -8.375 -10.347 23.534 1.00 84.19 288 SER A N 1
ATOM 2307 C CA . SER A 1 288 ? -6.941 -10.148 23.289 1.00 84.19 288 SER A CA 1
ATOM 2308 C C . SER A 1 288 ? -6.577 -10.273 21.805 1.00 84.19 288 SER A C 1
ATOM 2310 O O . SER A 1 288 ? -5.796 -9.475 21.279 1.00 84.19 288 SER A O 1
ATOM 2312 N N . GLU A 1 289 ? -7.190 -11.220 21.088 1.00 86.12 289 GLU A N 1
ATOM 2313 C CA . GLU A 1 289 ? -7.012 -11.339 19.638 1.00 86.12 289 GLU A CA 1
ATOM 2314 C C . GLU A 1 289 ? -7.608 -10.138 18.887 1.00 86.12 289 GLU A C 1
ATOM 2316 O O . GLU A 1 289 ? -6.956 -9.578 18.004 1.00 86.12 289 GLU A O 1
ATOM 2321 N N . GLU A 1 290 ? -8.824 -9.711 19.243 1.00 86.75 290 GLU A N 1
ATOM 2322 C CA . GLU A 1 290 ? -9.476 -8.534 18.654 1.00 86.75 290 GLU A CA 1
ATOM 2323 C C . GLU A 1 290 ? -8.649 -7.258 18.903 1.00 86.75 290 GLU A C 1
ATOM 2325 O O . GLU A 1 290 ? -8.429 -6.476 17.971 1.00 86.75 290 GLU A O 1
ATOM 2330 N N . TYR A 1 291 ? -8.098 -7.104 20.111 1.00 89.25 291 TYR A N 1
ATOM 2331 C CA . TYR A 1 291 ? -7.184 -6.023 20.465 1.00 89.25 291 TYR A CA 1
ATOM 2332 C C . TYR A 1 291 ? -5.933 -6.025 19.580 1.00 89.25 291 TYR A C 1
ATOM 2334 O O . TYR A 1 291 ? -5.592 -4.999 18.988 1.00 89.25 291 TYR A O 1
ATOM 2342 N N . ARG A 1 292 ? -5.275 -7.181 19.419 1.00 90.31 292 ARG A N 1
ATOM 2343 C CA . ARG A 1 292 ? -4.068 -7.315 18.588 1.00 90.31 292 ARG A CA 1
ATOM 2344 C C . ARG A 1 292 ? -4.345 -7.019 17.114 1.00 90.31 292 ARG A C 1
ATOM 2346 O O . ARG A 1 292 ? -3.529 -6.393 16.440 1.00 90.31 292 ARG A O 1
ATOM 2353 N N . ILE A 1 293 ? -5.492 -7.462 16.592 1.00 89.19 293 ILE A N 1
ATOM 2354 C CA . ILE A 1 293 ? -5.889 -7.198 15.202 1.00 89.19 293 ILE A CA 1
ATOM 2355 C C . ILE A 1 293 ? -6.124 -5.698 14.985 1.00 89.19 293 ILE A C 1
ATOM 2357 O O . ILE A 1 293 ? -5.664 -5.162 13.971 1.00 89.19 293 ILE A O 1
ATOM 2361 N N . LYS A 1 294 ? -6.817 -5.025 15.915 1.00 91.50 294 LYS A N 1
ATOM 2362 C CA . LYS A 1 294 ? -7.064 -3.578 15.846 1.00 91.50 294 LYS A CA 1
ATOM 2363 C C . LYS A 1 294 ? -5.762 -2.784 15.966 1.00 91.50 294 LYS A C 1
ATOM 2365 O O . LYS A 1 294 ? -5.523 -1.907 15.140 1.00 91.50 294 LYS A O 1
ATOM 2370 N N . GLU A 1 295 ? -4.879 -3.141 16.896 1.00 93.88 295 GLU A N 1
ATOM 2371 C CA . GLU A 1 295 ? -3.565 -2.501 17.047 1.00 93.88 295 GLU A CA 1
ATOM 2372 C C . GLU A 1 295 ? -2.711 -2.636 15.777 1.00 93.88 295 GLU A C 1
ATOM 2374 O O . GLU A 1 295 ? -2.146 -1.653 15.290 1.00 93.88 295 GLU A O 1
ATOM 2379 N N . HIS A 1 296 ? -2.657 -3.839 15.196 1.00 93.38 296 HIS A N 1
ATOM 2380 C CA . HIS A 1 296 ? -1.928 -4.093 13.950 1.00 93.38 296 HIS A CA 1
ATOM 2381 C C . HIS A 1 296 ? -2.496 -3.294 12.772 1.00 93.38 296 HIS A C 1
ATOM 2383 O O . HIS A 1 296 ? -1.744 -2.796 11.933 1.00 93.38 296 HIS A O 1
ATOM 2389 N N . TYR A 1 297 ? -3.822 -3.150 12.704 1.00 93.62 297 TYR A N 1
ATOM 2390 C CA . TYR A 1 297 ? -4.477 -2.294 11.718 1.00 93.62 297 TYR A CA 1
ATOM 2391 C C . TYR A 1 297 ? -4.096 -0.824 11.905 1.00 93.62 297 TYR A C 1
ATOM 2393 O O . TYR A 1 297 ? -3.598 -0.212 10.964 1.00 93.62 297 TYR A O 1
ATOM 2401 N N . LEU A 1 298 ? -4.281 -0.277 13.107 1.00 95.31 298 LEU A N 1
ATOM 2402 C CA . LEU A 1 298 ? -4.037 1.136 13.391 1.00 95.31 298 LEU A CA 1
ATOM 2403 C C . LEU A 1 298 ? -2.565 1.508 13.185 1.00 95.31 298 LEU A C 1
ATOM 2405 O O . LEU A 1 298 ? -2.265 2.529 12.573 1.00 95.31 298 LEU A O 1
ATOM 2409 N N . THR A 1 299 ? -1.642 0.639 13.602 1.00 96.38 299 THR A N 1
ATOM 2410 C CA . THR A 1 299 ? -0.200 0.816 13.368 1.00 96.38 299 THR A CA 1
ATOM 2411 C C . THR A 1 299 ? 0.130 0.839 11.875 1.00 96.38 299 THR A C 1
ATOM 2413 O O . THR A 1 299 ? 0.899 1.684 11.416 1.00 96.38 299 THR A O 1
ATOM 2416 N N . TYR A 1 300 ? -0.467 -0.068 11.097 1.00 95.62 300 TYR A N 1
ATOM 2417 C CA . TYR A 1 300 ? -0.267 -0.116 9.651 1.00 95.62 300 TYR A CA 1
ATOM 2418 C C . TYR A 1 300 ? -0.836 1.120 8.939 1.00 95.62 300 TYR A C 1
ATOM 2420 O O . TYR A 1 300 ? -0.161 1.701 8.091 1.00 95.62 300 TYR A O 1
ATOM 2428 N N . GLU A 1 301 ? -2.051 1.540 9.290 1.00 95.50 301 GLU A N 1
ATOM 2429 C CA . GLU A 1 301 ? -2.688 2.725 8.711 1.00 95.50 301 GLU A CA 1
ATOM 2430 C C . GLU A 1 301 ? -1.928 4.002 9.060 1.00 95.50 301 GLU A C 1
ATOM 2432 O O . GLU A 1 301 ? -1.724 4.838 8.182 1.00 95.50 301 GLU A O 1
ATOM 2437 N N . LYS A 1 302 ? -1.456 4.129 10.308 1.00 97.00 302 LYS A N 1
ATOM 2438 C CA . LYS A 1 302 ? -0.606 5.243 10.735 1.00 97.00 302 LYS A CA 1
ATOM 2439 C C . LYS A 1 302 ? 0.619 5.352 9.831 1.00 97.00 302 LYS A C 1
ATOM 2441 O O . LYS A 1 302 ? 0.807 6.385 9.200 1.00 97.00 302 LYS A O 1
ATOM 2446 N N . CYS A 1 303 ? 1.366 4.259 9.670 1.00 97.69 303 CYS A N 1
ATOM 2447 C CA . CYS A 1 303 ? 2.543 4.215 8.799 1.00 97.69 303 CYS A CA 1
ATOM 2448 C C . CYS A 1 303 ? 2.213 4.573 7.337 1.00 97.69 303 CYS A C 1
ATOM 2450 O O . CYS A 1 303 ? 2.974 5.287 6.678 1.00 97.69 303 CYS A O 1
ATOM 2452 N N . ARG A 1 304 ? 1.057 4.126 6.821 1.00 97.69 304 ARG A N 1
ATOM 2453 C CA . ARG A 1 304 ? 0.611 4.478 5.466 1.00 97.69 304 ARG A CA 1
ATOM 2454 C C . ARG A 1 304 ? 0.384 5.981 5.319 1.00 97.69 304 ARG A C 1
ATOM 2456 O O . ARG A 1 304 ? 0.913 6.572 4.382 1.00 97.69 304 ARG A O 1
ATOM 2463 N N . TYR A 1 305 ? -0.378 6.594 6.223 1.00 98.12 305 TYR A N 1
ATOM 2464 C CA . TYR A 1 305 ? -0.671 8.025 6.139 1.00 98.12 305 TYR A CA 1
ATOM 2465 C C . TYR A 1 305 ? 0.547 8.898 6.459 1.00 98.12 305 TYR A C 1
ATOM 2467 O O . TYR A 1 305 ? 0.717 9.920 5.806 1.00 98.12 305 TYR A O 1
ATOM 2475 N N . GLU A 1 306 ? 1.441 8.478 7.361 1.00 98.25 306 GLU A N 1
ATOM 2476 C CA . GLU A 1 306 ? 2.750 9.126 7.562 1.00 98.25 306 GLU A CA 1
ATOM 2477 C C . GLU A 1 306 ? 3.541 9.178 6.251 1.00 98.25 306 GLU A C 1
ATOM 2479 O O . GLU A 1 306 ? 4.027 10.236 5.851 1.00 98.25 306 GLU A O 1
ATOM 2484 N N . THR A 1 307 ? 3.603 8.048 5.541 1.00 98.00 307 THR A N 1
ATOM 2485 C CA . THR A 1 307 ? 4.280 7.953 4.242 1.00 98.00 307 THR A CA 1
ATOM 2486 C C . THR A 1 307 ? 3.618 8.858 3.202 1.00 98.00 307 THR A C 1
ATOM 2488 O O . THR A 1 307 ? 4.304 9.600 2.505 1.00 98.00 307 THR A O 1
ATOM 2491 N N . TYR A 1 308 ? 2.286 8.832 3.094 1.00 97.88 308 TYR A N 1
ATOM 2492 C CA . TYR A 1 308 ? 1.560 9.634 2.104 1.00 97.88 308 TYR A CA 1
ATOM 2493 C C . TYR A 1 308 ? 1.723 11.135 2.341 1.00 97.88 308 TYR A C 1
ATOM 2495 O O . TYR A 1 308 ? 2.017 11.866 1.398 1.00 97.88 308 TYR A O 1
ATOM 2503 N N . VAL A 1 309 ? 1.573 11.588 3.589 1.00 97.56 309 VAL A N 1
ATOM 2504 C CA . VAL A 1 309 ? 1.765 12.994 3.968 1.00 97.56 309 VAL A CA 1
ATOM 2505 C C . VAL A 1 309 ? 3.191 13.433 3.648 1.00 97.56 309 VAL A C 1
ATOM 2507 O O . VAL A 1 309 ? 3.376 14.444 2.977 1.00 97.56 309 VAL A O 1
ATOM 2510 N N . SER A 1 310 ? 4.192 12.642 4.048 1.00 96.00 310 SER A N 1
ATOM 2511 C CA . SER A 1 310 ? 5.603 12.945 3.785 1.00 96.00 310 SER A CA 1
ATOM 2512 C C . SER A 1 310 ? 5.899 13.094 2.287 1.00 96.00 310 SER A C 1
ATOM 2514 O O . SER A 1 310 ? 6.535 14.066 1.876 1.00 96.00 310 SER A O 1
ATOM 2516 N N . LEU A 1 311 ? 5.384 12.180 1.455 1.00 95.69 311 LEU A N 1
ATOM 2517 C CA . LEU A 1 311 ? 5.582 12.208 0.003 1.00 95.69 311 LEU A CA 1
ATOM 2518 C C . LEU A 1 311 ? 4.900 13.403 -0.664 1.00 95.69 311 LEU A C 1
ATOM 2520 O O . LEU A 1 311 ? 5.513 14.061 -1.504 1.00 95.69 311 LEU A O 1
ATOM 2524 N N . LEU A 1 312 ? 3.653 13.705 -0.293 1.00 94.94 312 LEU A N 1
ATOM 2525 C CA . LEU A 1 312 ? 2.949 14.859 -0.849 1.00 94.94 312 LEU A CA 1
ATOM 2526 C C . LEU A 1 312 ? 3.625 16.167 -0.427 1.00 94.94 312 LEU A C 1
ATOM 2528 O O . LEU A 1 312 ? 3.866 17.017 -1.275 1.00 94.94 312 LEU A O 1
ATOM 2532 N N . GLN A 1 313 ? 4.027 16.307 0.837 1.00 94.25 313 GLN A N 1
ATOM 2533 C CA . GLN A 1 313 ? 4.789 17.472 1.297 1.00 94.25 313 GLN A CA 1
ATOM 2534 C C . GLN A 1 313 ? 6.124 17.619 0.552 1.00 94.25 313 GLN A C 1
ATOM 2536 O O . GLN A 1 313 ? 6.488 18.727 0.164 1.00 94.25 313 GLN A O 1
ATOM 2541 N N . ALA A 1 314 ? 6.851 16.521 0.315 1.00 91.50 314 ALA A N 1
ATOM 2542 C CA . ALA A 1 314 ? 8.077 16.547 -0.482 1.00 91.50 314 ALA A CA 1
ATOM 2543 C C . ALA A 1 314 ? 7.811 17.004 -1.924 1.00 91.50 314 ALA A C 1
ATOM 2545 O O . ALA A 1 314 ? 8.541 17.848 -2.440 1.00 91.50 314 ALA A O 1
ATOM 2546 N N . LYS A 1 315 ? 6.725 16.522 -2.538 1.00 92.50 315 LYS A N 1
ATOM 2547 C CA . LYS A 1 315 ? 6.278 16.969 -3.860 1.00 92.50 315 LYS A CA 1
ATOM 2548 C C . LYS A 1 315 ? 5.963 18.470 -3.891 1.00 92.50 315 LYS A C 1
ATOM 2550 O O . LYS A 1 315 ? 6.441 19.156 -4.790 1.00 92.50 315 LYS A O 1
ATOM 2555 N N . PHE A 1 316 ? 5.225 18.989 -2.907 1.00 91.06 316 PHE A N 1
ATOM 2556 C CA . PHE A 1 316 ? 4.937 20.425 -2.803 1.00 91.06 316 PHE A CA 1
ATOM 2557 C C . PHE A 1 316 ? 6.214 21.256 -2.645 1.00 91.06 316 PHE A C 1
ATOM 2559 O O . PHE A 1 316 ? 6.370 22.267 -3.323 1.00 91.06 316 PHE A O 1
ATOM 2566 N N . ARG A 1 317 ? 7.163 20.805 -1.813 1.00 89.62 317 ARG A N 1
ATOM 2567 C CA . ARG A 1 317 ? 8.465 21.474 -1.650 1.00 89.62 317 ARG A CA 1
ATOM 2568 C C . ARG A 1 317 ? 9.294 21.486 -2.932 1.00 89.62 317 ARG A C 1
ATOM 2570 O O . ARG A 1 317 ? 9.995 22.459 -3.178 1.00 89.62 317 ARG A O 1
ATOM 2577 N N . ALA A 1 318 ? 9.229 20.420 -3.727 1.00 89.00 318 ALA A N 1
ATOM 2578 C CA . ALA A 1 318 ? 9.932 20.344 -5.002 1.00 89.00 318 ALA A CA 1
ATOM 2579 C C . ALA A 1 318 ? 9.329 21.275 -6.072 1.00 89.00 318 ALA A C 1
ATOM 2581 O O . ALA A 1 318 ? 10.018 21.598 -7.036 1.00 89.00 318 ALA A O 1
ATOM 2582 N N . GLY A 1 319 ? 8.059 21.685 -5.931 1.00 86.00 319 GLY A N 1
ATOM 2583 C CA . GLY A 1 319 ? 7.387 22.599 -6.863 1.00 86.00 319 GLY A CA 1
ATOM 2584 C C . GLY A 1 319 ? 7.330 22.086 -8.308 1.00 86.00 319 GLY A C 1
ATOM 2585 O O . GLY A 1 319 ? 7.238 22.879 -9.240 1.00 86.00 319 GLY A O 1
ATOM 2586 N N . SER A 1 320 ? 7.443 20.769 -8.507 1.00 86.50 320 SER A N 1
ATOM 2587 C CA . SER A 1 320 ? 7.541 20.139 -9.823 1.00 86.50 320 SER A CA 1
ATOM 2588 C C . SER A 1 320 ? 6.650 18.901 -9.917 1.00 86.50 320 SER A C 1
ATOM 2590 O O . SER A 1 320 ? 6.448 18.176 -8.938 1.00 86.50 320 SER A O 1
ATOM 2592 N N . ASP A 1 321 ? 6.128 18.644 -11.115 1.00 85.69 321 ASP A N 1
ATOM 2593 C CA . ASP A 1 321 ? 5.467 17.384 -11.473 1.00 85.69 321 ASP A CA 1
ATOM 2594 C C . ASP A 1 321 ? 6.436 16.335 -12.030 1.00 85.69 321 ASP A C 1
ATOM 2596 O O . ASP A 1 321 ? 6.051 15.182 -12.224 1.00 85.69 321 ASP A O 1
ATOM 2600 N N . ASP A 1 322 ? 7.704 16.708 -12.221 1.00 88.81 322 ASP A N 1
ATOM 2601 C CA . ASP A 1 322 ? 8.764 15.797 -12.629 1.00 88.81 322 ASP A CA 1
ATOM 2602 C C . ASP A 1 322 ? 9.080 14.814 -11.496 1.00 88.81 322 ASP A C 1
ATOM 2604 O O . ASP A 1 322 ? 9.669 15.156 -10.465 1.00 88.81 322 ASP A O 1
ATOM 2608 N N . LEU A 1 323 ? 8.650 13.572 -11.692 1.00 88.75 323 LEU A N 1
ATOM 2609 C CA . LEU A 1 323 ? 8.742 12.526 -10.689 1.00 88.75 323 LEU A CA 1
ATOM 2610 C C . LEU A 1 323 ? 10.199 12.168 -10.360 1.00 88.75 323 LEU A C 1
ATOM 2612 O O . LEU A 1 323 ? 10.481 11.819 -9.212 1.00 88.75 323 LEU A O 1
ATOM 2616 N N . ASP A 1 324 ? 11.117 12.262 -11.327 1.00 88.69 324 ASP A N 1
ATOM 2617 C CA . ASP A 1 324 ? 12.543 11.985 -11.121 1.00 88.69 324 ASP A CA 1
ATOM 2618 C C . ASP A 1 324 ? 13.175 13.081 -10.253 1.00 88.69 324 ASP A C 1
ATOM 2620 O O . ASP A 1 324 ? 13.938 12.786 -9.334 1.00 88.69 324 ASP A O 1
ATOM 2624 N N . LYS A 1 325 ? 12.780 14.348 -10.450 1.00 87.56 325 LYS A N 1
ATOM 2625 C CA . LYS A 1 325 ? 13.231 15.458 -9.591 1.00 87.56 325 LYS A CA 1
ATOM 2626 C C . LYS A 1 325 ? 12.725 15.338 -8.155 1.00 87.56 325 LYS A C 1
ATOM 2628 O O . LYS A 1 325 ? 13.497 15.562 -7.222 1.00 87.56 325 LYS A O 1
ATOM 2633 N N . ILE A 1 326 ? 11.452 14.980 -7.956 1.00 89.44 326 ILE A N 1
ATOM 2634 C CA . ILE A 1 326 ? 10.902 14.788 -6.602 1.00 89.44 326 ILE A CA 1
ATOM 2635 C C . ILE A 1 326 ? 11.649 13.648 -5.903 1.00 89.44 326 ILE A C 1
ATOM 2637 O O . ILE A 1 326 ? 12.061 13.783 -4.751 1.00 89.44 326 ILE A O 1
ATOM 2641 N N . GLU A 1 327 ? 11.859 12.541 -6.607 1.00 90.38 327 GLU A N 1
ATOM 2642 C CA . GLU A 1 327 ? 12.579 11.377 -6.101 1.00 90.38 327 GLU A CA 1
ATOM 2643 C C . GLU A 1 327 ? 14.028 11.716 -5.717 1.00 90.38 327 GLU A C 1
ATOM 2645 O O . GLU A 1 327 ? 14.448 11.456 -4.588 1.00 90.38 327 GLU A O 1
ATOM 2650 N N . ALA A 1 328 ? 14.763 12.397 -6.600 1.00 87.31 328 ALA A N 1
ATOM 2651 C CA . ALA A 1 328 ? 16.123 12.855 -6.333 1.00 87.31 328 ALA A CA 1
ATOM 2652 C C . ALA A 1 328 ? 16.196 13.817 -5.138 1.00 87.31 328 ALA A C 1
ATOM 2654 O O . ALA A 1 328 ? 17.135 13.737 -4.343 1.00 87.31 328 ALA A O 1
ATOM 2655 N N . SER A 1 329 ? 15.203 14.698 -4.968 1.00 84.25 329 SER A N 1
ATOM 2656 C CA . SER A 1 329 ? 15.139 15.615 -3.822 1.00 84.25 329 SER A CA 1
ATOM 2657 C C . SER A 1 329 ? 14.970 14.878 -2.490 1.00 84.25 329 SER A C 1
ATOM 2659 O O . SER A 1 329 ? 15.556 15.276 -1.482 1.00 84.25 329 SER A O 1
ATOM 2661 N N . LEU A 1 330 ? 14.219 13.771 -2.492 1.00 82.56 330 LEU A N 1
ATOM 2662 C CA . LEU A 1 330 ? 14.001 12.949 -1.308 1.00 82.56 330 LEU A CA 1
ATOM 2663 C C . LEU A 1 330 ? 15.280 12.186 -0.940 1.00 82.56 330 LEU A C 1
ATOM 2665 O O . LEU A 1 330 ? 15.713 12.242 0.209 1.00 82.56 330 LEU A O 1
ATOM 2669 N N . PHE A 1 331 ? 15.933 11.554 -1.920 1.00 80.06 331 PHE A N 1
ATOM 2670 C CA . PHE A 1 331 ? 17.144 10.760 -1.677 1.00 80.06 331 PHE A CA 1
ATOM 2671 C C . PHE A 1 331 ? 18.399 11.600 -1.416 1.00 80.06 331 PHE A C 1
ATOM 2673 O O . PHE A 1 331 ? 19.288 11.166 -0.688 1.00 80.06 331 PHE A O 1
ATOM 2680 N N . SER A 1 332 ? 18.460 12.827 -1.936 1.00 69.44 332 SER A N 1
ATOM 2681 C CA . SER A 1 332 ? 19.542 13.771 -1.623 1.00 69.44 332 SER A CA 1
ATOM 2682 C C . SER A 1 332 ? 19.391 14.376 -0.218 1.00 69.44 332 SER A C 1
ATOM 2684 O O . SER A 1 332 ? 20.385 14.744 0.408 1.00 69.44 332 SER A O 1
ATOM 2686 N N . GLY A 1 333 ? 18.157 14.469 0.300 1.00 55.38 333 GLY A N 1
ATOM 2687 C CA . GLY A 1 333 ? 17.851 14.981 1.642 1.00 55.38 333 GLY A CA 1
ATOM 2688 C C . GLY A 1 333 ? 18.093 13.979 2.781 1.00 55.38 333 GLY A C 1
ATOM 2689 O O . GLY A 1 333 ? 18.403 14.393 3.900 1.00 55.38 333 GLY A O 1
ATOM 2690 N N . GLU A 1 334 ? 18.036 12.669 2.513 1.00 48.88 334 GLU A N 1
ATOM 2691 C CA . GLU A 1 334 ? 18.286 11.607 3.510 1.00 48.88 334 GLU A CA 1
ATOM 2692 C C . GLU A 1 334 ? 19.757 11.509 3.970 1.00 48.88 334 GLU A C 1
ATOM 2694 O O . GLU A 1 334 ? 20.070 10.779 4.911 1.00 48.88 334 GLU A O 1
ATOM 2699 N N . GLY A 1 335 ? 20.663 12.306 3.393 1.00 39.19 335 GLY A N 1
ATOM 2700 C CA . GLY A 1 335 ? 22.034 12.463 3.884 1.00 39.19 335 GLY A CA 1
ATOM 2701 C C . GLY A 1 335 ? 22.161 13.185 5.234 1.00 39.19 335 GLY A C 1
ATOM 2702 O O . GLY A 1 335 ? 23.275 13.259 5.755 1.00 39.19 335 GLY A O 1
ATOM 2703 N N . LYS A 1 336 ? 21.073 13.730 5.813 1.00 38.88 336 LYS A N 1
ATOM 2704 C CA . LYS A 1 336 ? 21.147 14.464 7.092 1.00 38.88 336 LYS A CA 1
ATOM 2705 C C . LYS A 1 336 ? 20.202 14.046 8.217 1.00 38.88 336 LYS A C 1
ATOM 2707 O O . LYS A 1 336 ? 20.618 14.198 9.356 1.00 38.88 336 LYS A O 1
ATOM 2712 N N . GLU A 1 337 ? 19.032 13.457 7.989 1.00 38.22 337 GLU A N 1
ATOM 2713 C CA . GLU A 1 337 ? 18.190 12.933 9.082 1.00 38.22 337 GLU A CA 1
ATOM 2714 C C . GLU A 1 337 ? 17.261 11.834 8.553 1.00 38.22 337 GLU A C 1
ATOM 2716 O O . GLU A 1 337 ? 16.530 12.075 7.599 1.00 38.22 337 GLU A O 1
ATOM 2721 N N . GLY A 1 338 ? 17.242 10.640 9.165 1.00 32.81 338 GLY A N 1
ATOM 2722 C CA . GLY A 1 338 ? 16.176 9.673 8.855 1.00 32.81 338 GLY A CA 1
ATOM 2723 C C . GLY A 1 338 ? 16.486 8.182 8.918 1.00 32.81 338 GLY A C 1
ATOM 2724 O O . GLY A 1 338 ? 15.578 7.391 8.669 1.00 32.81 338 GLY A O 1
ATOM 2725 N N . TYR A 1 339 ? 17.693 7.750 9.301 1.00 35.22 339 TYR A N 1
ATOM 2726 C CA . TYR A 1 339 ? 17.919 6.339 9.637 1.00 35.22 339 TYR A CA 1
ATOM 2727 C C . TYR A 1 339 ? 17.131 5.969 10.900 1.00 35.22 339 TYR A C 1
ATOM 2729 O O . TYR A 1 339 ? 17.624 6.060 12.017 1.00 35.22 339 TYR A O 1
ATOM 2737 N N . LEU A 1 340 ? 15.883 5.558 10.679 1.00 40.16 340 LEU A N 1
ATOM 2738 C CA . LEU A 1 340 ? 15.105 4.604 11.455 1.00 40.16 340 LEU A CA 1
ATOM 2739 C C . LEU A 1 340 ? 15.256 4.757 12.972 1.00 40.16 340 LEU A C 1
ATOM 2741 O O . LEU A 1 340 ? 16.143 4.170 13.598 1.00 40.16 340 LEU A O 1
ATOM 2745 N N . ARG A 1 341 ? 14.271 5.424 13.588 1.00 33.50 341 ARG A N 1
ATOM 2746 C CA . ARG A 1 341 ? 13.903 5.133 14.976 1.00 33.50 341 ARG A CA 1
ATOM 2747 C C . ARG A 1 341 ? 13.680 3.624 15.095 1.00 33.50 341 ARG A C 1
ATOM 2749 O O . ARG A 1 341 ? 12.627 3.103 14.737 1.00 33.50 341 ARG A O 1
ATOM 2756 N N . LYS A 1 342 ? 14.700 2.922 15.590 1.00 36.38 342 LYS A N 1
ATOM 2757 C CA . LYS A 1 342 ? 14.591 1.574 16.136 1.00 36.38 342 LYS A CA 1
ATOM 2758 C C . LYS A 1 342 ? 13.577 1.659 17.269 1.00 36.38 342 LYS A C 1
ATOM 2760 O O . LYS A 1 342 ? 13.904 2.120 18.358 1.00 36.38 342 LYS A O 1
ATOM 2765 N N . THR A 1 343 ? 12.345 1.231 17.027 1.00 29.81 343 THR A N 1
ATOM 2766 C CA . THR A 1 343 ? 11.461 0.842 18.121 1.00 29.81 343 THR A CA 1
ATOM 2767 C C . THR A 1 343 ? 12.087 -0.396 18.747 1.00 29.81 343 THR A C 1
ATOM 2769 O O . THR A 1 343 ? 11.977 -1.499 18.210 1.00 29.81 343 THR A O 1
ATOM 2772 N N . GLN A 1 344 ? 12.841 -0.183 19.825 1.00 29.70 344 GLN A N 1
ATOM 2773 C CA . GLN A 1 344 ? 13.300 -1.255 20.688 1.00 29.70 344 GLN A CA 1
ATOM 2774 C C . GLN A 1 344 ? 12.068 -1.958 21.260 1.00 29.70 344 GLN A C 1
ATOM 2776 O O . GLN A 1 344 ? 11.170 -1.331 21.819 1.00 29.70 344 GLN A O 1
ATOM 2781 N N . SER A 1 345 ? 12.018 -3.266 21.046 1.00 31.45 345 SER A N 1
ATOM 2782 C CA . SER A 1 345 ? 11.119 -4.186 21.726 1.00 31.45 345 SER A CA 1
ATOM 2783 C C . SER A 1 345 ? 11.357 -4.150 23.238 1.00 31.45 345 SER A C 1
ATOM 2785 O O . SER A 1 345 ? 12.495 -4.003 23.681 1.00 31.45 345 SER A O 1
ATOM 2787 N N . SER A 1 346 ? 10.268 -4.302 23.988 1.00 33.03 346 SER A N 1
ATOM 2788 C CA . SER A 1 346 ? 10.135 -4.263 25.447 1.00 33.03 346 SER A CA 1
ATOM 2789 C C . SER A 1 346 ? 11.217 -5.013 26.248 1.00 33.03 346 SER A C 1
ATOM 2791 O O . SER A 1 346 ? 11.761 -6.009 25.764 1.00 33.03 346 SER A O 1
ATOM 2793 N N . PRO A 1 347 ? 11.483 -4.592 27.501 1.00 36.06 347 PRO A N 1
ATOM 2794 C CA . PRO A 1 347 ? 12.467 -5.223 28.371 1.00 36.06 347 PRO A CA 1
ATOM 2795 C C . PRO A 1 347 ? 11.959 -6.567 28.911 1.00 36.06 347 PRO A C 1
ATOM 2797 O O . PRO A 1 347 ? 10.837 -6.677 29.405 1.00 36.06 347 PRO A O 1
ATOM 2800 N N . SER A 1 348 ? 12.811 -7.589 28.840 1.00 34.44 348 SER A N 1
ATOM 2801 C CA . SER A 1 348 ? 12.634 -8.859 29.546 1.00 34.44 348 SER A CA 1
ATOM 2802 C C . SER A 1 348 ? 12.729 -8.627 31.055 1.00 34.44 348 SER A C 1
ATOM 2804 O O . SER A 1 348 ? 13.686 -8.021 31.538 1.00 34.44 348 SER A O 1
ATOM 2806 N N . ILE A 1 349 ? 11.731 -9.107 31.795 1.00 33.88 349 ILE A N 1
ATOM 2807 C CA . ILE A 1 349 ? 11.609 -8.924 33.241 1.00 33.88 349 ILE A CA 1
ATOM 2808 C C . ILE A 1 349 ? 12.503 -9.930 34.002 1.00 33.88 349 ILE A C 1
ATOM 2810 O O . ILE A 1 349 ? 12.450 -11.136 33.772 1.00 33.88 349 ILE A O 1
ATOM 2814 N N . SER A 1 350 ? 13.364 -9.366 34.852 1.00 30.73 350 SER A N 1
ATOM 2815 C CA . SER A 1 350 ? 14.036 -9.866 36.068 1.00 30.73 350 SER A CA 1
ATOM 2816 C C . SER A 1 350 ? 14.171 -11.377 36.349 1.00 30.73 350 SER A C 1
ATOM 2818 O O . SER A 1 350 ? 13.202 -12.042 36.715 1.00 30.73 350 SER A O 1
ATOM 2820 N N . GLN A 1 351 ? 15.423 -11.847 36.433 1.00 32.16 351 GLN A N 1
ATOM 2821 C CA . GLN A 1 351 ? 15.841 -12.853 37.418 1.00 32.16 351 GLN A CA 1
ATOM 2822 C C . GLN A 1 351 ? 16.395 -12.108 38.643 1.00 32.16 351 GLN A C 1
ATOM 2824 O O . GLN A 1 351 ? 17.424 -11.438 38.560 1.00 32.16 351 GLN A O 1
ATOM 2829 N N . GLY A 1 352 ? 15.657 -12.164 39.753 1.00 31.75 352 GLY A N 1
ATOM 2830 C CA . GLY A 1 352 ? 16.044 -11.581 41.036 1.00 31.75 352 GLY A CA 1
ATOM 2831 C C . GLY A 1 352 ? 17.135 -12.398 41.730 1.00 31.75 352 GLY A C 1
ATOM 2832 O O . GLY A 1 352 ? 17.104 -13.626 41.735 1.00 31.75 352 GLY A O 1
ATOM 2833 N N . GLN A 1 353 ? 18.094 -11.668 42.291 1.00 34.72 353 GLN A N 1
ATOM 2834 C CA . GLN A 1 353 ? 19.277 -12.119 43.016 1.00 34.72 353 GLN A CA 1
ATOM 2835 C C . GLN A 1 353 ? 18.954 -12.770 44.370 1.00 34.72 353 GLN A C 1
ATOM 2837 O O . GLN A 1 353 ? 18.035 -12.352 45.070 1.00 34.72 353 GLN A O 1
ATOM 2842 N N . GLY A 1 354 ? 19.826 -13.687 44.794 1.00 28.00 354 GLY A N 1
ATOM 2843 C CA . GLY A 1 354 ? 20.064 -14.028 46.197 1.00 28.00 354 GLY A CA 1
ATOM 2844 C C . GLY A 1 354 ? 21.569 -14.194 46.409 1.00 28.00 354 GLY A C 1
ATOM 2845 O O . GLY A 1 354 ? 22.194 -15.038 45.776 1.00 28.00 354 GLY A O 1
ATOM 2846 N N . VAL A 1 355 ? 22.153 -13.322 47.227 1.00 37.91 355 VAL A N 1
ATOM 2847 C CA . VAL A 1 355 ? 23.594 -13.089 47.396 1.00 37.91 355 VAL A CA 1
ATOM 2848 C C . VAL A 1 355 ? 24.107 -13.726 48.700 1.00 37.91 355 VAL A C 1
ATOM 2850 O O . VAL A 1 355 ? 23.430 -13.661 49.718 1.00 37.91 355 VAL A O 1
ATOM 2853 N N . ASN A 1 356 ? 25.361 -14.196 48.646 1.00 33.41 356 ASN A N 1
ATOM 2854 C CA . ASN A 1 356 ? 26.354 -14.401 49.720 1.00 33.41 356 ASN A CA 1
ATOM 2855 C C . ASN A 1 356 ? 26.300 -15.618 50.664 1.00 33.41 356 ASN A C 1
ATOM 2857 O O . ASN A 1 356 ? 25.354 -15.841 51.407 1.00 33.41 356 ASN A O 1
ATOM 2861 N N . GLY A 1 357 ? 27.467 -16.274 50.761 1.00 30.00 357 GLY A N 1
ATOM 2862 C CA . GLY A 1 357 ? 27.880 -17.130 51.876 1.00 30.00 357 GLY A CA 1
ATOM 2863 C C . GLY A 1 357 ? 29.209 -17.840 51.590 1.00 30.00 357 GLY A C 1
ATOM 2864 O O . GLY A 1 357 ? 29.255 -18.786 50.817 1.00 30.00 357 GLY A O 1
ATOM 2865 N N . ARG A 1 358 ? 30.305 -17.346 52.169 1.00 33.09 358 ARG A N 1
ATOM 2866 C CA . ARG A 1 358 ? 31.699 -17.787 51.973 1.00 33.09 358 ARG A CA 1
ATOM 2867 C C . ARG A 1 358 ? 32.077 -18.881 52.991 1.00 33.09 358 ARG A C 1
ATOM 2869 O O . ARG A 1 358 ? 31.620 -18.807 54.123 1.00 33.09 358 ARG A O 1
ATOM 2876 N N . ALA A 1 359 ? 33.034 -19.733 52.596 1.00 33.12 359 ALA A N 1
ATOM 2877 C CA . ALA A 1 359 ? 34.024 -20.481 53.403 1.00 33.12 359 ALA A CA 1
ATOM 2878 C C . ALA A 1 359 ? 33.877 -22.019 53.539 1.00 33.12 359 ALA A C 1
ATOM 2880 O O . ALA A 1 359 ? 32.967 -22.524 54.178 1.00 33.12 359 ALA A O 1
ATOM 2881 N N . GLY A 1 360 ? 34.905 -22.714 53.020 1.00 31.55 360 GLY A N 1
ATOM 2882 C CA . GLY A 1 360 ? 35.655 -23.778 53.706 1.00 31.55 360 GLY A CA 1
ATOM 2883 C C . GLY A 1 360 ? 35.046 -25.181 53.794 1.00 31.55 360 GLY A C 1
ATOM 2884 O O . GLY A 1 360 ? 34.253 -25.441 54.680 1.00 31.55 360 GLY A O 1
ATOM 2885 N N . HIS A 1 361 ? 35.546 -26.140 53.008 1.00 34.22 361 HIS A N 1
ATOM 2886 C CA . HIS A 1 361 ? 36.525 -27.130 53.485 1.00 34.22 361 HIS A CA 1
ATOM 2887 C C . HIS A 1 361 ? 36.864 -28.195 52.428 1.00 34.22 361 HIS A C 1
ATOM 2889 O O . HIS A 1 361 ? 36.140 -28.441 51.471 1.00 34.22 361 HIS A O 1
ATOM 2895 N N . LYS A 1 362 ? 38.046 -28.768 52.648 1.00 38.72 362 LYS A N 1
ATOM 2896 C CA . LYS A 1 362 ? 38.759 -29.829 51.936 1.00 38.72 362 LYS A CA 1
ATOM 2897 C C . LYS A 1 362 ? 37.910 -31.095 51.746 1.00 38.72 362 LYS A C 1
ATOM 2899 O O . LYS A 1 362 ? 37.300 -31.535 52.709 1.00 38.72 362 LYS A O 1
ATOM 2904 N N . HIS A 1 363 ? 38.013 -31.736 50.581 1.00 33.59 363 HIS A N 1
ATOM 2905 C CA . HIS A 1 363 ? 38.487 -33.123 50.457 1.00 33.59 363 HIS A CA 1
ATOM 2906 C C . HIS A 1 363 ? 38.625 -33.519 48.978 1.00 33.59 363 HIS A C 1
ATOM 2908 O O . HIS A 1 363 ? 37.721 -33.332 48.173 1.00 33.59 363 HIS A O 1
ATOM 2914 N N . ALA A 1 364 ? 39.782 -34.078 48.650 1.00 39.69 364 ALA A N 1
ATOM 2915 C CA . ALA A 1 364 ? 40.005 -35.016 47.555 1.00 39.69 364 ALA A CA 1
ATOM 2916 C C . ALA A 1 364 ? 40.569 -36.296 48.208 1.00 39.69 364 ALA A C 1
ATOM 2918 O O . ALA A 1 364 ? 40.914 -36.242 49.397 1.00 39.69 364 ALA A O 1
ATOM 2919 N N . PRO A 1 365 ? 40.864 -37.358 47.449 1.00 53.03 365 PRO A N 1
ATOM 2920 C CA . PRO A 1 365 ? 40.153 -37.975 46.322 1.00 53.03 365 PRO A CA 1
ATOM 2921 C C . PRO A 1 365 ? 39.776 -39.432 46.689 1.00 53.03 365 PRO A C 1
ATOM 2923 O O . PRO A 1 365 ? 40.118 -39.867 47.778 1.00 53.03 365 PRO A O 1
ATOM 2926 N N . GLU A 1 366 ? 39.144 -40.204 45.799 1.00 34.69 366 GLU A N 1
ATOM 2927 C CA . GLU A 1 366 ? 39.401 -41.656 45.686 1.00 34.69 366 GLU A CA 1
ATOM 2928 C C . GLU A 1 366 ? 38.786 -42.254 44.405 1.00 34.69 366 GLU A C 1
ATOM 2930 O O . GLU A 1 366 ? 37.626 -41.984 44.116 1.00 34.69 366 GLU A O 1
ATOM 2935 N N . HIS A 1 367 ? 39.631 -43.018 43.681 1.00 37.94 367 HIS A N 1
ATOM 2936 C CA . HIS A 1 367 ? 39.421 -44.232 42.853 1.00 37.94 367 HIS A CA 1
ATOM 2937 C C . HIS A 1 367 ? 38.186 -44.333 41.932 1.00 37.94 367 HIS A C 1
ATOM 2939 O O . HIS A 1 367 ? 37.090 -43.931 42.276 1.00 37.94 367 HIS A O 1
ATOM 2945 N N . ASN A 1 368 ? 38.189 -44.928 40.740 1.00 37.09 368 ASN A N 1
ATOM 2946 C CA . ASN A 1 368 ? 38.941 -45.960 39.999 1.00 37.09 368 ASN A CA 1
ATOM 2947 C C . ASN A 1 368 ? 38.305 -45.870 38.573 1.00 37.09 368 ASN A C 1
ATOM 2949 O O . ASN A 1 368 ? 37.149 -45.459 38.481 1.00 37.09 368 ASN A O 1
ATOM 2953 N N . SER A 1 369 ? 38.867 -46.181 37.410 1.00 43.19 369 SER A N 1
ATOM 2954 C CA . SER A 1 369 ? 39.990 -46.971 36.911 1.00 43.19 369 SER A CA 1
ATOM 29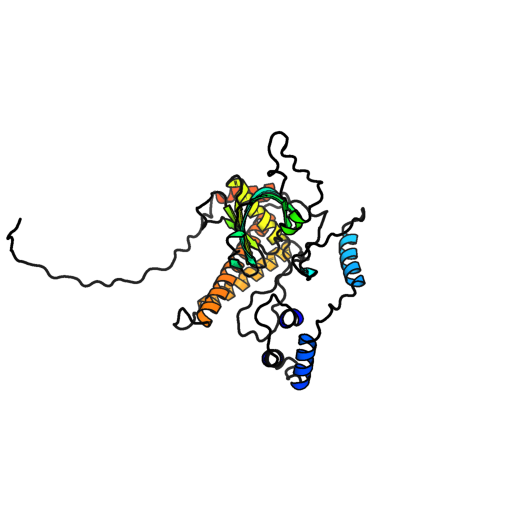55 C C . SER A 1 369 ? 40.296 -46.488 35.488 1.00 43.19 369 SER A C 1
ATOM 2957 O O . SER A 1 369 ? 39.410 -45.824 34.897 1.00 43.19 369 SER A O 1
#

InterPro domains:
  IPR000904 Sec7 domain [PF01369] (7-49)
  IPR001849 Pleckstrin homology domain [PS50003] (98-222)
  IPR001849 Pleckstrin homology domain [SM00233] (99-224)
  IPR011993 PH-like domain superfamily [G3DSA:2.30.29.30] (95-229)
  IPR023394 Sec7, C-terminal domain superfamily [G3DSA:1.10.1000.11] (2-58)
  IPR035999 Sec7 domain superfamily [SSF48425] (8-58)
  IPR041681 Pleckstrin homology domain 9 [PF15410] (100-222)

Foldseek 3Di:
DVLCQAPPPPADDRQDLVQQQVFQALVPVGHGDDSVVSSVVSVCVNVDPDDPPDPPVNVCVVVVVVVVVPDPDDDDDFDFADPDDDSLRTDGPPVVFDWLDKDKKWKFWQADFPRHGDDPVRRDTAIFTWICGQQKTFGHRPVPPDDDDPDDPDPDVPDDGDSVRSVVMDGLALKAKDPPPVDDPDPLWIWIAHPRGTIMIIHDPDVVRSLSVRLRSLQSNLQFFAQFDDAPSTPPPADDRTDGRSGGHPDDLVRSLVSLVVVLVVLVVVLVVLVVDQDPDDCPDPVVVRSVVSNVVSVVSNVSSVSSNVLSVLVVVQVDPPSVSSSCSVVVVVVPDDDDPPPDDDDDDDDDDDDDDDDDDDDDDDDDD

Radius of gyration: 26.93 Å; 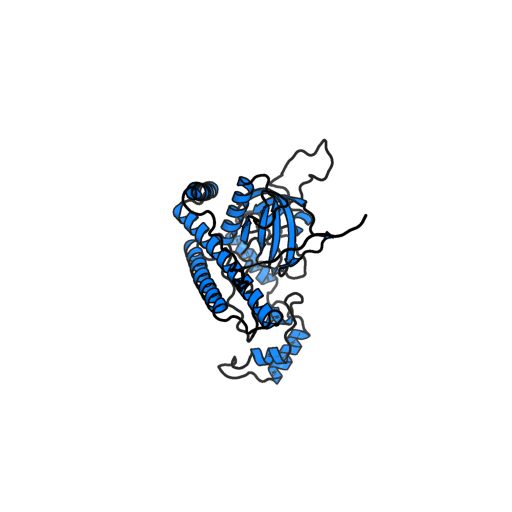chains: 1; bounding box: 82×70×85 Å

Secondary structure (DSSP, 8-state):
-THHHHS-TTSSSPPPHHHHHHTTTTTBTTBPPPHHHHHHHHHHHHHSPPPPSS-HHHHHHHHHHHHHTT-SS---------SSS-GGGS----TTPPEEEEEEEEEEEEE-GGG-B--GGG--EEEEEEEEETTEEEEE--STTS-TTS------TTPPPPHHHHHH-EE-TT-EEEE-TT--SSSSEEEEE-TT--EEEEE-SSHHHHHHHHHHHHHHHHHHBPPPPPPP-S---S--PPPPP-SBP-S-HHHHHHHHHHHHHHHHHHHHHHHHS---S-TTSHHHHHHHHHHHHHHHHHHHHHHHHHHHHHHHHHT---HHHHHHHHHHHTTTS-S-------PPP--------------------

Sequence (369 aa):
MFTGIVQNTNIGKKMSCQQFISNLDGLNDGKDFPKELLKVLYNSIKNEKLEWAIEEEELRKSLSELVEEQCEAGGKRVVRVTDGSNPFIAIPLLLNAATYKHGILTRKSHADMDGKRTPRGRRGWKKFYAVLKGMILYLQKSFFSLSPPYGQDEYKPDKDLSEVDLKNAVRVHHALATRACDYSKRQNVLKLKTSDWRVFLLQAPSEEEMMSWIFRINLVAALFSAPAFPAAIGSMKKFCRPLLPSSTTRLNQEEQLKSHENKLKQISLELEEHKRSPPDLTPKSKESEEYRIKEHYLTYEKCRYETYVSLLQAKFRAGSDDLDKIEASLFSGEGKEGYLRKTQSSPSISQGQGVNGRAGHKHAPEHNS